Protein AF-A0A969YQH4-F1 (afdb_monomer_lite)

Radius of gyration: 20.01 Å; chains: 1; bounding box: 43×59×62 Å

Foldseek 3Di:
DPQPPPDDQDDADPDDDPVQAAEEEAEADQEEEEAEEEADQGEHEYEYEQAHYAYEYEYEQAHEAYEEEYENHHYAYEAEYENAHYQYEYYYENAHYAYEAEYEQHHEAYEAAYEQHYEEYEYEYEPAYYAYEEEYEDAAYAYEYEYEDHAEAYEEEAHDHHDEYEYEYEFYHHQYEYEYEDYPDAYEYEYECAPPDWEFEAESRRHTPDTDDDGHYYYYYYHHQKYFYAYNVRDTPDIDGHDPPPPPDDDDDDDD

pLDDT: mean 90.75, std 15.36, range [33.91, 98.94]

Sequence (256 aa):
GNPICQPVLPAAPETPKANLFSHQVILGSEGDDTQITLATEDRDFVLQYGLEGNDTQYLSGGDGDDWLEQEGGEGDDNLSILAGYGNDILHQDGGSGNDMINAQGGHGNDWIQQFGGLADDNISAMGDEGNDNIYQSGGAGHDTIQADGGVGDDLAWIDGGEGNDTLSYDVSSGQDTVYIIGGPGIDGLTVNLGNLHDFTLVDESGQVLYSIGSGGTYLIVKELERITVLGANGEVVYSLNKTKVAPILAPLLLLD

Secondary structure (DSSP, 8-state):
-PPPPPPPPPPPPPPPPGGGSEEEEEE--SS--EEEEE--SS-EEEEEEEEES--EEEEEEEESS-EEEEEEEESS-EEEEEEEESS-EEEEEEEESS-EEEEEEEESS-EEEEEEEESS-EEEEEEEESS-EEEEEEEEES-EEEEE--BSS-EEEEEEEEE--EEEEE--BS--EEEEE--SB--EEEEE-TTT--EEEEETT--EEEEESSSSEEEEEES-SEEEEE-TTS-EEEEEE---------------

Structure (mmCIF, N/CA/C/O backbone):
data_AF-A0A969YQH4-F1
#
_entry.id   AF-A0A969YQH4-F1
#
loop_
_atom_site.group_PDB
_atom_site.id
_atom_site.type_symbol
_atom_site.label_atom_id
_atom_site.label_alt_id
_atom_site.label_comp_id
_atom_site.label_asym_id
_atom_site.label_entity_id
_atom_site.label_seq_id
_atom_site.pdbx_PDB_ins_code
_atom_site.Cartn_x
_atom_site.Cartn_y
_atom_site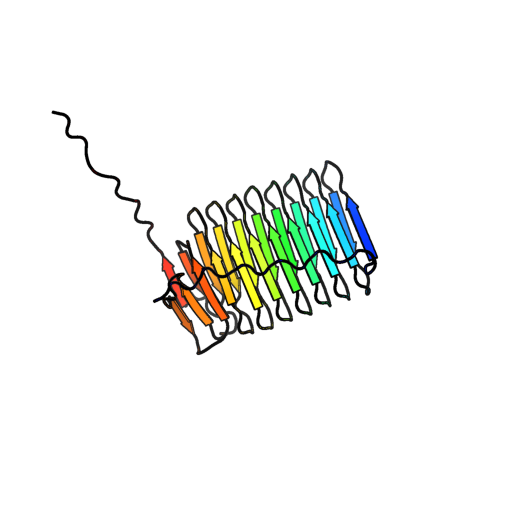.Cartn_z
_atom_site.occupancy
_atom_site.B_iso_or_equiv
_atom_site.auth_seq_id
_atom_site.auth_comp_id
_atom_site.auth_asym_id
_atom_site.auth_atom_id
_atom_site.pdbx_PDB_model_num
ATOM 1 N N . GLY A 1 1 ? -2.239 -4.245 32.664 1.00 36.62 1 GLY A N 1
ATOM 2 C CA . GLY A 1 1 ? -1.864 -5.486 31.969 1.00 36.62 1 GLY A CA 1
ATOM 3 C C . GLY A 1 1 ? -0.394 -5.413 31.648 1.00 36.62 1 GLY A C 1
ATOM 4 O O . GLY A 1 1 ? 0.167 -4.329 31.763 1.00 36.62 1 GLY A O 1
ATOM 5 N N . ASN A 1 2 ? 0.235 -6.528 31.281 1.00 33.91 2 ASN A N 1
ATOM 6 C CA . ASN A 1 2 ? 1.476 -6.423 30.511 1.00 33.91 2 ASN A CA 1
ATOM 7 C C . ASN A 1 2 ? 1.160 -5.567 29.273 1.00 33.91 2 ASN A C 1
ATOM 9 O O . ASN A 1 2 ? 0.107 -5.819 28.681 1.00 33.91 2 ASN A O 1
ATOM 13 N N . PRO A 1 3 ? 1.982 -4.566 28.911 1.00 43.50 3 PRO A N 1
ATOM 14 C CA . PRO A 1 3 ? 1.833 -3.922 27.614 1.00 43.50 3 PRO A CA 1
ATOM 15 C C . PRO A 1 3 ? 1.870 -5.025 26.556 1.00 43.50 3 PRO A C 1
ATOM 17 O O . PRO A 1 3 ? 2.653 -5.976 26.689 1.00 43.50 3 PRO A O 1
ATOM 20 N N . ILE A 1 4 ? 0.981 -4.947 25.567 1.00 51.69 4 ILE A N 1
ATOM 21 C CA . ILE A 1 4 ? 1.081 -5.805 24.392 1.00 51.69 4 ILE A CA 1
ATOM 22 C C . ILE A 1 4 ? 2.495 -5.553 23.863 1.00 51.69 4 ILE A C 1
ATOM 24 O O . ILE A 1 4 ? 2.888 -4.405 23.657 1.00 51.69 4 ILE A O 1
ATOM 28 N N . CYS A 1 5 ? 3.318 -6.605 23.839 1.00 46.34 5 CYS A N 1
ATOM 29 C CA . CYS A 1 5 ? 4.688 -6.524 23.349 1.00 46.34 5 CYS A CA 1
ATOM 30 C C . CYS A 1 5 ? 4.620 -5.854 21.978 1.00 46.34 5 CYS A C 1
ATOM 32 O O . CYS A 1 5 ? 3.754 -6.247 21.196 1.00 46.34 5 CYS A O 1
ATOM 34 N N . GLN A 1 6 ? 5.441 -4.822 21.742 1.00 53.19 6 GLN A N 1
ATOM 35 C CA . GLN A 1 6 ? 5.451 -4.142 20.452 1.00 53.19 6 GLN A CA 1
ATOM 36 C C . GLN A 1 6 ? 5.484 -5.215 19.361 1.00 53.19 6 GLN A C 1
ATOM 38 O O . GLN A 1 6 ? 6.360 -6.086 19.402 1.00 53.19 6 GLN A O 1
ATOM 43 N N . PRO A 1 7 ? 4.477 -5.229 18.490 1.00 56.94 7 PRO A N 1
ATOM 44 C CA . PRO A 1 7 ? 4.343 -6.273 17.504 1.00 56.94 7 PRO A CA 1
ATOM 45 C C . PRO A 1 7 ? 5.571 -6.183 16.596 1.00 56.94 7 PRO A C 1
ATOM 47 O O . PRO A 1 7 ? 6.050 -5.098 16.280 1.00 56.94 7 PRO A O 1
ATOM 50 N N . VAL A 1 8 ? 6.201 -7.322 16.325 1.00 63.47 8 VAL A N 1
ATOM 51 C CA . VAL A 1 8 ? 7.428 -7.351 15.527 1.00 63.47 8 VAL A CA 1
ATOM 52 C C . VAL A 1 8 ? 6.983 -7.388 14.078 1.00 63.47 8 VAL A C 1
ATOM 54 O O . VAL A 1 8 ? 6.321 -8.352 13.695 1.00 63.47 8 VAL A O 1
ATOM 57 N N . LEU A 1 9 ? 7.333 -6.357 13.303 1.00 69.19 9 LEU A N 1
ATOM 58 C CA . LEU A 1 9 ? 7.147 -6.373 11.856 1.00 69.19 9 LEU A CA 1
ATOM 59 C C . LEU A 1 9 ? 7.754 -7.676 11.308 1.00 69.19 9 LEU A C 1
ATOM 61 O O . LEU A 1 9 ? 8.913 -7.969 11.641 1.00 69.19 9 LEU A O 1
ATOM 65 N N . PRO A 1 10 ? 7.013 -8.494 10.540 1.00 67.56 10 PRO A N 1
ATOM 66 C CA . PRO A 1 10 ? 7.589 -9.710 10.003 1.00 67.56 10 PRO A CA 1
ATOM 67 C C . PRO A 1 10 ? 8.740 -9.338 9.068 1.00 67.56 10 PRO A C 1
ATOM 69 O O . PRO A 1 10 ? 8.729 -8.298 8.412 1.00 67.56 10 PRO A O 1
ATOM 72 N N . ALA A 1 11 ? 9.783 -10.163 9.057 1.00 74.44 11 ALA A N 1
ATOM 73 C CA . ALA A 1 11 ? 10.893 -9.930 8.148 1.00 74.44 11 ALA A CA 1
ATOM 74 C C . ALA A 1 11 ? 10.395 -10.107 6.713 1.00 74.44 11 ALA A C 1
ATOM 76 O O . ALA A 1 11 ? 9.790 -11.139 6.415 1.00 74.44 11 ALA A O 1
ATOM 77 N N . ALA A 1 12 ? 10.689 -9.130 5.853 1.00 73.56 12 ALA A N 1
ATOM 78 C CA . ALA A 1 12 ? 10.444 -9.264 4.428 1.00 73.56 12 ALA A CA 1
ATOM 79 C C . ALA A 1 12 ? 11.112 -10.543 3.891 1.00 73.56 12 ALA A C 1
ATOM 81 O O . ALA A 1 12 ? 12.202 -10.910 4.362 1.00 73.56 12 ALA A O 1
ATOM 82 N N . PRO A 1 13 ? 10.469 -11.248 2.945 1.00 81.06 13 PRO A N 1
ATOM 83 C CA . PRO A 1 13 ? 11.067 -12.403 2.301 1.00 81.06 13 PRO A CA 1
ATOM 84 C C . PRO A 1 13 ? 12.427 -12.038 1.688 1.00 81.06 13 PRO A C 1
ATOM 86 O O . PRO A 1 13 ? 12.630 -10.948 1.158 1.00 81.06 13 PRO A O 1
ATOM 89 N N . GLU A 1 14 ? 13.399 -12.950 1.794 1.00 78.94 14 GLU A N 1
ATOM 90 C CA . GLU A 1 14 ? 14.712 -12.735 1.180 1.00 78.94 14 GLU A CA 1
ATOM 91 C C . GLU A 1 14 ? 14.578 -12.688 -0.345 1.00 78.94 14 GLU A C 1
ATOM 93 O O . GLU A 1 14 ? 13.864 -13.506 -0.932 1.00 78.94 14 GLU A O 1
ATOM 98 N N . THR A 1 15 ? 15.338 -11.794 -0.983 1.00 73.50 15 THR A N 1
ATOM 99 C CA . THR A 1 15 ? 15.421 -11.728 -2.445 1.00 73.50 15 THR A CA 1
ATOM 100 C C . THR A 1 15 ? 15.728 -13.112 -3.034 1.00 73.50 15 THR A C 1
ATOM 102 O O . THR A 1 15 ? 16.675 -13.793 -2.608 1.00 73.50 15 THR A O 1
ATOM 105 N N . PRO A 1 16 ? 14.936 -13.582 -4.010 1.00 69.75 16 PRO A N 1
ATOM 106 C CA . PRO A 1 16 ? 15.080 -14.917 -4.542 1.00 69.75 16 PRO A CA 1
ATOM 107 C C . PRO A 1 16 ? 16.396 -15.088 -5.301 1.00 69.75 16 PRO A C 1
ATOM 109 O O . PRO A 1 16 ? 16.981 -14.167 -5.873 1.00 69.75 16 PRO A O 1
ATOM 112 N N . LYS A 1 17 ? 16.874 -16.334 -5.360 1.00 67.00 17 LYS A N 1
ATOM 113 C CA . LYS A 1 17 ? 18.066 -16.663 -6.149 1.00 67.00 17 LYS A CA 1
ATOM 114 C C . LYS A 1 17 ? 17.748 -16.539 -7.640 1.00 67.00 17 LYS A C 1
ATOM 116 O O . LYS A 1 17 ? 16.933 -17.294 -8.162 1.00 67.00 17 LYS A O 1
ATOM 121 N N . ALA A 1 18 ? 18.486 -15.669 -8.330 1.00 57.25 18 ALA A N 1
ATOM 122 C CA . ALA A 1 18 ? 18.282 -15.283 -9.732 1.00 57.25 18 ALA A CA 1
ATOM 123 C C . ALA A 1 18 ? 18.224 -16.423 -10.776 1.00 57.25 18 ALA A C 1
ATOM 125 O O . ALA A 1 18 ? 17.846 -16.193 -11.915 1.00 57.25 18 ALA A O 1
ATOM 126 N N . ASN A 1 19 ? 18.605 -17.662 -10.447 1.00 62.75 19 ASN A N 1
ATOM 127 C CA . ASN A 1 19 ? 18.616 -18.780 -11.400 1.00 62.75 19 ASN A CA 1
ATOM 128 C C . ASN A 1 19 ? 17.257 -19.485 -11.570 1.00 62.75 19 ASN A C 1
ATOM 130 O O . ASN A 1 19 ? 17.210 -20.578 -12.137 1.00 62.75 19 ASN A O 1
ATOM 134 N N . LEU A 1 20 ? 16.193 -18.91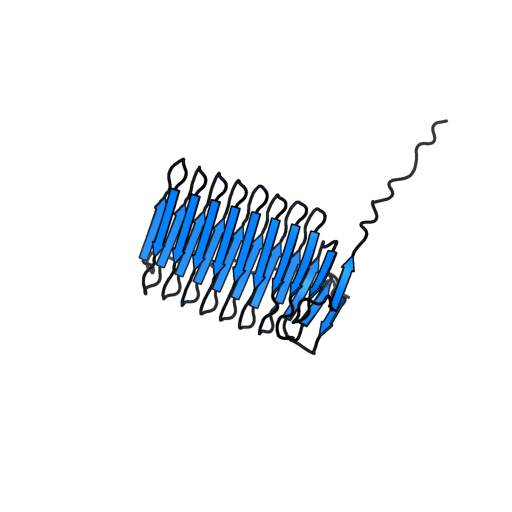1 -11.017 1.00 71.69 20 LEU A N 1
ATOM 135 C CA . LEU A 1 20 ? 14.875 -19.523 -10.893 1.00 71.69 20 LEU A CA 1
ATOM 136 C C . LEU A 1 20 ? 13.742 -18.697 -11.523 1.00 71.69 20 LEU A C 1
ATOM 138 O O . LEU A 1 20 ? 12.610 -19.179 -11.489 1.00 71.69 20 LEU A O 1
ATOM 142 N N . PHE A 1 21 ? 14.071 -17.530 -12.088 1.00 78.94 21 PHE A N 1
ATOM 143 C CA . PHE A 1 21 ? 13.142 -16.510 -12.572 1.00 78.94 21 PHE A CA 1
ATOM 144 C C . PHE A 1 21 ? 13.521 -16.041 -13.981 1.00 78.94 21 PHE A C 1
ATOM 146 O O . PHE A 1 21 ? 14.712 -16.019 -14.326 1.00 78.94 21 PHE A O 1
ATOM 153 N N . SER A 1 22 ? 12.544 -15.620 -14.782 1.00 80.81 22 SER A N 1
ATOM 154 C CA . SER A 1 22 ? 12.798 -14.647 -15.851 1.00 80.81 22 SER A CA 1
ATOM 155 C C . SER A 1 22 ? 13.156 -13.306 -15.216 1.00 80.81 22 SER A C 1
ATOM 157 O O . SER A 1 22 ? 12.570 -12.907 -14.223 1.00 80.81 22 SER A O 1
ATOM 159 N N . HIS A 1 23 ? 14.180 -12.629 -15.738 1.00 86.50 23 HIS A N 1
ATOM 160 C CA . HIS A 1 23 ? 14.731 -11.424 -15.117 1.00 86.50 23 HIS A CA 1
ATOM 161 C C . HIS A 1 23 ? 14.616 -10.231 -16.064 1.00 86.50 23 HIS A C 1
ATOM 163 O O . HIS A 1 23 ? 15.164 -10.273 -17.172 1.00 86.50 23 HIS A O 1
ATOM 169 N N . GLN A 1 24 ? 13.936 -9.175 -15.620 1.00 90.25 24 GLN A N 1
ATOM 170 C CA . GLN A 1 24 ? 13.740 -7.932 -16.362 1.00 90.25 24 GLN A CA 1
ATOM 171 C C . GLN A 1 24 ? 14.136 -6.733 -15.495 1.00 90.25 24 GLN A C 1
ATOM 173 O O . GLN A 1 24 ? 13.739 -6.635 -14.340 1.00 90.25 24 GLN A O 1
ATOM 178 N N . VAL A 1 25 ? 14.917 -5.816 -16.066 1.00 93.81 25 VAL A N 1
ATOM 179 C CA . VAL A 1 25 ? 15.257 -4.528 -15.448 1.00 93.81 25 VAL A CA 1
ATOM 180 C C . VAL A 1 25 ? 14.961 -3.447 -16.469 1.00 93.81 25 VAL A C 1
ATOM 182 O O . VAL A 1 25 ? 15.518 -3.468 -17.572 1.00 93.81 25 VAL A O 1
ATOM 185 N N . ILE A 1 26 ? 14.072 -2.534 -16.106 1.00 96.50 26 ILE A N 1
ATOM 186 C CA . ILE A 1 26 ? 13.635 -1.419 -16.929 1.00 96.50 26 ILE A CA 1
ATOM 187 C C . ILE A 1 26 ? 14.117 -0.145 -16.238 1.00 96.50 26 ILE A C 1
ATOM 189 O O . ILE A 1 26 ? 13.893 0.045 -15.047 1.00 96.50 26 ILE A O 1
ATOM 193 N N . LEU A 1 27 ? 14.851 0.678 -16.981 1.00 97.31 27 LEU A N 1
ATOM 194 C CA . LEU A 1 27 ? 15.379 1.951 -16.506 1.00 97.31 27 LEU A CA 1
ATOM 195 C C . LEU A 1 27 ? 14.723 3.071 -17.310 1.00 97.31 27 LEU A C 1
ATOM 197 O O . LEU A 1 27 ? 14.730 3.008 -18.546 1.00 97.31 27 LEU A O 1
ATOM 201 N N . GLY A 1 28 ? 14.212 4.071 -16.603 1.00 96.94 28 GLY A N 1
ATOM 202 C CA . GLY A 1 28 ? 13.836 5.367 -17.139 1.00 96.94 28 GLY A CA 1
ATOM 203 C C . GLY A 1 28 ? 15.052 6.224 -17.489 1.00 96.94 28 GLY A C 1
ATOM 204 O O . GLY A 1 28 ? 16.188 5.755 -17.652 1.00 96.94 28 GLY A O 1
ATOM 205 N N . SER A 1 29 ? 14.781 7.500 -17.662 1.00 97.88 29 SER A N 1
ATOM 206 C CA . SER A 1 29 ? 15.675 8.578 -18.034 1.00 97.88 29 SER A CA 1
ATOM 207 C C . SER A 1 29 ? 15.630 9.666 -16.957 1.00 97.88 29 SER A C 1
ATOM 209 O O . SER A 1 29 ? 15.177 9.427 -15.854 1.00 97.88 29 SER A O 1
ATOM 211 N N . GLU A 1 30 ? 16.180 10.848 -17.228 1.00 96.94 30 GLU A N 1
ATOM 212 C CA . GLU A 1 30 ? 16.118 11.972 -16.274 1.00 96.94 30 GLU A CA 1
ATOM 213 C C . GLU A 1 30 ? 14.833 12.817 -16.440 1.00 96.94 30 GLU A C 1
ATOM 215 O O . GLU A 1 30 ? 14.785 13.975 -16.030 1.00 96.94 30 GLU A O 1
ATOM 220 N N . GLY A 1 31 ? 13.831 12.334 -17.173 1.00 97.88 31 GLY A N 1
ATOM 221 C CA . GLY A 1 31 ? 12.578 13.061 -17.343 1.00 97.88 31 GLY A CA 1
ATOM 222 C C . GLY A 1 31 ? 11.414 12.114 -17.547 1.00 97.88 31 GLY A C 1
ATOM 223 O O . GLY A 1 31 ? 11.634 10.946 -17.811 1.00 97.88 31 GLY A O 1
ATOM 224 N N . ASP A 1 32 ? 10.201 12.663 -17.520 1.00 98.69 32 ASP A N 1
ATOM 225 C CA . ASP A 1 32 ? 8.942 11.915 -17.451 1.00 98.69 32 ASP A CA 1
ATOM 226 C C . ASP A 1 32 ? 8.870 10.703 -18.403 1.00 98.69 32 ASP A C 1
ATOM 228 O O . ASP A 1 32 ? 8.753 10.839 -19.634 1.00 98.69 32 ASP A O 1
ATOM 232 N N . ASP A 1 33 ? 8.868 9.510 -17.819 1.00 98.56 33 ASP A N 1
ATOM 233 C CA . ASP A 1 33 ? 8.822 8.229 -18.498 1.00 98.56 33 ASP A CA 1
ATOM 234 C C . ASP A 1 33 ? 7.491 7.501 -18.299 1.00 98.56 33 ASP A C 1
ATOM 236 O O . ASP A 1 33 ? 6.725 7.683 -17.355 1.00 98.56 33 ASP A O 1
ATOM 240 N N . THR A 1 34 ? 7.186 6.619 -19.248 1.00 98.62 34 THR A N 1
ATOM 241 C CA . THR A 1 34 ? 6.083 5.665 -19.116 1.00 98.62 34 THR A CA 1
ATOM 242 C C . THR A 1 34 ? 6.623 4.264 -19.322 1.00 98.62 34 THR A C 1
ATOM 244 O O . THR A 1 34 ? 7.002 3.888 -20.436 1.00 98.62 34 THR A O 1
ATOM 247 N N . GLN A 1 35 ? 6.632 3.484 -18.249 1.00 98.38 35 GLN A N 1
ATOM 248 C CA . GLN A 1 35 ? 7.169 2.132 -18.206 1.00 98.38 35 GLN A CA 1
ATOM 249 C C . GLN A 1 35 ? 6.017 1.151 -17.991 1.00 98.38 35 GLN A C 1
ATOM 251 O O . GLN A 1 35 ? 5.254 1.265 -17.039 1.00 98.38 35 GLN A O 1
ATOM 256 N N . ILE A 1 36 ? 5.856 0.200 -18.911 1.00 98.06 36 ILE A N 1
ATOM 257 C CA . ILE A 1 36 ? 4.786 -0.802 -18.865 1.00 98.06 36 ILE A CA 1
ATOM 258 C C . ILE A 1 36 ? 5.422 -2.172 -19.055 1.00 98.06 36 ILE A C 1
ATOM 260 O O . ILE A 1 36 ? 5.964 -2.453 -20.127 1.00 98.06 36 ILE A O 1
ATOM 264 N N . THR A 1 37 ? 5.302 -3.027 -18.043 1.00 97.50 37 THR A N 1
ATOM 265 C CA . THR A 1 37 ? 5.775 -4.411 -18.088 1.00 97.50 37 THR A CA 1
ATOM 266 C C . THR A 1 37 ? 4.618 -5.372 -17.848 1.00 97.50 37 THR A C 1
ATOM 268 O O . THR A 1 37 ? 3.816 -5.189 -16.937 1.00 97.50 37 THR A O 1
ATOM 271 N N . LEU A 1 38 ? 4.544 -6.404 -18.685 1.00 96.75 38 LEU A N 1
ATOM 272 C CA . LEU A 1 38 ? 3.669 -7.556 -18.501 1.00 96.75 38 LEU A CA 1
ATOM 273 C C . LEU A 1 38 ? 4.588 -8.769 -18.358 1.00 96.75 38 LEU A C 1
ATOM 275 O O . LEU A 1 38 ? 5.278 -9.120 -19.323 1.00 96.75 38 LEU A O 1
ATOM 279 N N . ALA A 1 39 ? 4.658 -9.327 -17.155 1.00 94.50 39 ALA A N 1
ATOM 280 C CA . ALA A 1 39 ? 5.376 -10.559 -16.882 1.00 94.50 39 ALA A CA 1
ATOM 281 C C . ALA A 1 39 ? 4.621 -11.769 -17.468 1.00 94.50 39 ALA A C 1
ATOM 283 O O . ALA A 1 39 ? 3.624 -11.631 -18.191 1.00 94.50 39 ALA A O 1
ATOM 284 N N . THR A 1 40 ? 5.248 -12.931 -17.359 1.00 92.94 40 THR A N 1
ATOM 285 C CA . THR A 1 40 ? 4.872 -14.152 -18.064 1.00 92.94 40 THR A CA 1
ATOM 286 C C . THR A 1 40 ? 3.961 -15.030 -17.200 1.00 92.94 40 THR A C 1
ATOM 288 O O . THR A 1 40 ? 3.331 -14.555 -16.270 1.00 92.94 40 THR A O 1
ATOM 291 N N . GLU A 1 41 ? 3.790 -16.298 -17.581 1.00 92.69 41 GLU A N 1
ATOM 292 C CA . GLU A 1 41 ? 3.104 -17.294 -16.736 1.00 92.69 41 GLU A CA 1
ATOM 293 C C . GLU A 1 41 ? 4.106 -18.092 -15.870 1.00 92.69 41 GLU A C 1
ATOM 295 O O . GLU A 1 41 ? 3.734 -19.019 -15.148 1.00 92.69 41 GLU A O 1
ATOM 300 N N . ASP A 1 42 ? 5.405 -17.827 -16.046 1.00 92.19 42 ASP A N 1
ATOM 301 C CA . ASP A 1 42 ? 6.475 -18.387 -15.231 1.00 92.19 42 ASP A CA 1
ATOM 302 C C . ASP A 1 42 ? 6.818 -17.386 -14.122 1.00 92.19 42 ASP A C 1
ATOM 304 O O . ASP A 1 42 ? 6.554 -16.204 -14.250 1.00 92.19 42 ASP A O 1
ATOM 308 N N . ARG A 1 43 ? 7.523 -17.840 -13.082 1.00 93.56 43 ARG A N 1
ATOM 309 C CA . ARG A 1 43 ? 8.022 -16.933 -12.040 1.00 93.56 43 ARG A CA 1
ATOM 310 C C . ARG A 1 43 ? 8.938 -15.855 -12.618 1.00 93.56 43 ARG A C 1
ATOM 312 O O . ARG A 1 43 ? 10.003 -16.172 -13.169 1.00 93.56 43 ARG A O 1
ATOM 319 N N . ASP A 1 44 ? 8.589 -14.605 -12.381 1.00 94.25 44 ASP A N 1
ATOM 320 C CA . ASP A 1 44 ? 9.242 -13.415 -12.895 1.00 94.25 44 ASP A CA 1
ATOM 321 C C . ASP A 1 44 ? 9.901 -12.580 -11.790 1.00 94.25 44 ASP A C 1
ATOM 323 O O . ASP A 1 44 ? 9.461 -12.505 -10.649 1.00 94.25 44 ASP A O 1
ATOM 327 N N . PHE A 1 45 ? 11.039 -11.985 -12.128 1.00 95.31 45 PHE A N 1
ATOM 328 C CA . PHE A 1 45 ? 11.733 -10.995 -11.321 1.00 95.31 45 PHE A CA 1
ATOM 329 C C . PHE A 1 45 ? 11.840 -9.732 -12.165 1.00 95.31 45 PHE A C 1
ATOM 331 O O . PHE A 1 45 ? 12.594 -9.700 -13.148 1.00 95.31 45 PHE A O 1
ATOM 338 N N . VAL A 1 46 ? 11.091 -8.700 -11.798 1.00 96.25 46 VAL A N 1
ATOM 339 C CA . VAL A 1 46 ? 10.962 -7.468 -12.575 1.00 96.25 46 VAL A CA 1
ATOM 340 C C . VAL A 1 46 ? 11.290 -6.269 -11.696 1.00 96.25 46 VAL A C 1
ATOM 342 O O . VAL A 1 46 ? 10.702 -6.108 -10.634 1.00 96.25 46 VAL A O 1
ATOM 345 N N . LEU A 1 47 ? 12.204 -5.421 -12.171 1.00 97.00 47 LEU A N 1
ATOM 346 C CA . LEU A 1 47 ? 12.531 -4.129 -11.567 1.00 97.00 47 LEU A CA 1
ATOM 347 C C . LEU A 1 47 ? 12.210 -2.999 -12.554 1.00 97.00 47 LEU A C 1
ATOM 349 O O . LEU A 1 47 ? 12.652 -3.062 -13.708 1.00 97.00 47 LEU A O 1
ATOM 353 N N . GLN A 1 48 ? 11.507 -1.962 -12.106 1.00 98.31 48 GLN A N 1
ATOM 354 C CA . GLN A 1 48 ? 11.321 -0.696 -12.822 1.00 98.31 48 GLN A CA 1
ATOM 355 C C . GLN A 1 48 ? 11.924 0.451 -12.000 1.00 98.31 48 GLN A C 1
ATOM 357 O O . GLN A 1 48 ? 11.643 0.566 -10.814 1.00 98.31 48 GLN A O 1
ATOM 362 N N . TYR A 1 49 ? 12.748 1.284 -12.636 1.00 98.50 49 TYR A N 1
ATOM 363 C CA . TYR A 1 49 ? 13.358 2.470 -12.026 1.00 98.50 49 TYR A CA 1
ATOM 364 C C . TYR A 1 49 ? 12.970 3.709 -12.828 1.00 98.50 49 TYR A C 1
ATOM 366 O O . TYR A 1 49 ? 13.222 3.731 -14.035 1.00 98.50 49 TYR A O 1
ATOM 374 N N . GLY A 1 50 ? 12.370 4.714 -12.195 1.00 98.50 50 GLY A N 1
ATOM 375 C CA . GLY A 1 50 ? 11.951 5.969 -12.822 1.00 98.50 50 GLY A CA 1
ATOM 376 C C . GLY A 1 50 ? 13.123 6.927 -13.005 1.00 98.50 50 GLY A C 1
ATOM 377 O O . GLY A 1 50 ? 13.505 7.220 -14.135 1.00 98.50 50 GLY A O 1
ATOM 378 N N . LEU A 1 51 ? 13.847 7.151 -11.903 1.00 98.38 51 LEU A N 1
ATOM 379 C CA . LEU A 1 51 ? 15.021 8.019 -11.746 1.00 98.38 51 LEU A CA 1
ATOM 380 C C . LEU A 1 51 ? 14.655 9.477 -11.447 1.00 98.38 51 LEU A C 1
ATOM 382 O O . LEU A 1 51 ? 14.471 9.792 -10.282 1.00 98.38 51 LEU A O 1
ATOM 386 N N . GLU A 1 52 ? 14.671 10.376 -12.432 1.00 98.19 52 GLU A N 1
ATOM 387 C CA . GLU A 1 52 ? 14.218 11.764 -12.257 1.00 98.19 52 GLU A CA 1
ATOM 388 C C . GLU A 1 52 ? 13.053 12.017 -13.218 1.00 98.19 52 GLU A C 1
ATOM 390 O O . GLU A 1 52 ? 13.065 11.508 -14.337 1.00 98.19 52 GLU A O 1
ATOM 395 N N . GLY A 1 53 ? 12.141 12.913 -12.852 1.00 98.56 53 GLY A N 1
ATOM 396 C CA . GLY A 1 53 ? 10.970 13.243 -13.660 1.00 98.56 53 GLY A CA 1
ATOM 397 C C . GLY A 1 53 ? 9.700 12.672 -13.049 1.00 98.56 53 GLY A C 1
ATOM 398 O O . GLY A 1 53 ? 9.749 11.938 -12.082 1.00 98.56 53 GLY A O 1
ATOM 399 N N . ASN A 1 54 ? 8.551 13.063 -13.593 1.00 98.81 54 ASN A N 1
ATOM 400 C CA . ASN A 1 54 ? 7.269 12.564 -13.108 1.00 98.81 54 ASN A CA 1
ATOM 401 C C . ASN A 1 54 ? 6.882 11.322 -13.914 1.00 98.81 54 ASN A C 1
ATOM 403 O O . ASN A 1 54 ? 6.379 11.430 -15.042 1.00 98.81 54 ASN A O 1
ATOM 407 N N . ASP A 1 55 ? 7.111 10.152 -13.342 1.00 98.88 55 ASP A N 1
ATOM 408 C CA . ASP A 1 55 ? 7.042 8.881 -14.033 1.00 98.88 55 ASP A CA 1
ATOM 409 C C . ASP A 1 55 ? 5.699 8.175 -13.866 1.00 98.88 55 ASP A C 1
ATOM 411 O O . ASP A 1 55 ? 4.929 8.350 -12.924 1.00 98.88 55 ASP A O 1
ATOM 415 N N . THR A 1 56 ? 5.376 7.335 -14.844 1.00 98.88 56 THR A N 1
ATOM 416 C CA . THR A 1 56 ? 4.263 6.392 -14.754 1.00 98.88 56 THR A CA 1
ATOM 417 C C . THR A 1 56 ? 4.785 4.984 -14.957 1.00 98.88 56 THR A C 1
ATOM 419 O O . THR A 1 56 ? 5.180 4.605 -16.064 1.00 98.88 56 THR A O 1
ATOM 422 N N . GLN A 1 57 ? 4.736 4.191 -13.896 1.00 98.81 57 GLN A N 1
ATOM 423 C CA . GLN A 1 57 ? 5.198 2.815 -13.866 1.00 98.81 57 GLN A CA 1
ATOM 424 C C . GLN A 1 57 ? 4.015 1.868 -13.668 1.00 98.81 57 GLN A C 1
ATOM 426 O O . GLN A 1 57 ? 3.221 1.994 -12.738 1.00 98.81 57 GLN A O 1
ATOM 431 N N . TYR A 1 58 ? 3.890 0.902 -14.571 1.00 98.75 58 TYR A N 1
ATOM 432 C CA . TYR A 1 58 ? 2.878 -0.141 -14.503 1.00 98.75 58 TYR A CA 1
ATOM 433 C C . TYR A 1 58 ? 3.513 -1.515 -14.689 1.00 98.75 58 TYR A C 1
ATOM 435 O O . TYR A 1 58 ? 4.268 -1.746 -15.645 1.00 98.75 58 TYR A O 1
ATOM 443 N N . LEU A 1 59 ? 3.136 -2.443 -13.817 1.00 98.31 59 LEU A N 1
ATOM 444 C CA . LEU A 1 59 ? 3.608 -3.816 -13.821 1.00 98.31 59 LEU A CA 1
ATOM 445 C C . LEU A 1 59 ? 2.429 -4.770 -13.593 1.00 98.31 59 LEU A C 1
ATOM 447 O O . LEU A 1 59 ? 1.671 -4.615 -12.642 1.00 98.31 59 LEU A O 1
ATOM 451 N N . SER A 1 60 ? 2.285 -5.769 -14.464 1.00 97.94 60 SER A N 1
ATOM 452 C CA . SER A 1 60 ? 1.429 -6.937 -14.218 1.00 97.94 60 SER A CA 1
ATOM 453 C C . SER A 1 60 ? 2.294 -8.190 -14.065 1.00 97.94 60 SER A C 1
ATOM 455 O O . SER A 1 60 ? 3.082 -8.434 -14.979 1.00 97.94 60 SER A O 1
ATOM 457 N N . GLY A 1 61 ? 2.157 -8.938 -12.963 1.00 96.50 61 GLY A N 1
ATOM 458 C CA . GLY A 1 61 ? 2.913 -10.172 -12.677 1.00 96.50 61 GLY A CA 1
ATOM 459 C C . GLY A 1 61 ? 2.466 -11.348 -13.547 1.00 96.50 61 GLY A C 1
ATOM 460 O O . GLY A 1 61 ? 3.249 -11.884 -14.319 1.00 96.50 61 GLY A O 1
ATOM 461 N N . GLY A 1 62 ? 1.160 -11.602 -13.603 1.00 95.50 62 GLY A N 1
ATOM 462 C CA . GLY A 1 62 ? 0.609 -12.684 -14.418 1.00 95.50 62 GLY A CA 1
ATOM 463 C C . GLY A 1 62 ? 0.342 -13.917 -13.567 1.00 95.50 62 GLY A C 1
ATOM 464 O O . GLY A 1 62 ? -0.407 -13.813 -12.601 1.00 95.50 62 GLY A O 1
ATOM 465 N N . ASP A 1 63 ? 0.882 -15.068 -13.970 1.00 95.00 63 ASP A N 1
ATOM 466 C CA . ASP A 1 63 ? 0.821 -16.297 -13.170 1.00 95.00 63 ASP A CA 1
ATOM 467 C C . ASP A 1 63 ? 2.235 -16.635 -12.664 1.00 95.00 63 ASP A C 1
ATOM 469 O O . ASP A 1 63 ? 3.201 -16.489 -13.406 1.00 95.00 63 ASP A O 1
ATOM 473 N N . GLY A 1 64 ? 2.341 -17.239 -11.481 1.00 94.44 64 GLY A N 1
ATOM 474 C CA . GLY A 1 64 ? 3.607 -17.670 -10.886 1.00 94.44 64 GLY A CA 1
ATOM 475 C C . GLY A 1 64 ? 3.924 -16.890 -9.614 1.00 94.44 64 GLY A C 1
ATOM 476 O O . GLY A 1 64 ? 3.401 -15.820 -9.413 1.00 94.44 64 GLY A O 1
ATOM 477 N N . ASP A 1 65 ? 4.758 -17.450 -8.729 1.00 95.38 65 ASP A N 1
ATOM 478 C CA . ASP A 1 65 ? 5.262 -16.705 -7.564 1.00 95.38 65 ASP A CA 1
ATOM 479 C C . ASP A 1 65 ? 6.328 -15.682 -8.020 1.00 95.38 65 ASP A C 1
ATOM 481 O O . ASP A 1 65 ? 7.484 -16.067 -8.269 1.00 95.38 65 ASP A O 1
ATOM 485 N N . ASP A 1 66 ? 5.952 -14.412 -8.118 1.00 96.31 66 ASP A N 1
ATOM 486 C CA . ASP A 1 66 ? 6.725 -13.327 -8.716 1.00 96.31 66 ASP A CA 1
ATOM 487 C C . ASP A 1 66 ? 7.418 -12.413 -7.693 1.00 96.31 66 ASP A C 1
ATOM 489 O O . ASP A 1 66 ? 7.053 -12.310 -6.522 1.00 96.31 66 ASP A O 1
ATOM 493 N N . TRP A 1 67 ? 8.458 -11.716 -8.154 1.00 96.56 67 TRP A N 1
ATOM 494 C CA . TRP A 1 67 ? 9.103 -10.611 -7.446 1.00 96.56 67 TRP A CA 1
ATOM 495 C C . TRP A 1 67 ? 9.043 -9.348 -8.301 1.00 96.56 67 TRP A C 1
ATOM 497 O O . TRP A 1 67 ? 9.687 -9.262 -9.352 1.00 96.56 67 TRP A O 1
ATOM 507 N N . LEU A 1 68 ? 8.288 -8.362 -7.836 1.00 97.44 68 LEU A N 1
ATOM 508 C CA . LEU A 1 68 ? 7.873 -7.193 -8.597 1.00 97.44 68 LEU A CA 1
ATOM 509 C C . LEU A 1 68 ? 8.274 -5.930 -7.834 1.00 97.44 68 LEU A C 1
ATOM 511 O O . LEU A 1 68 ? 7.825 -5.714 -6.711 1.00 97.44 68 LEU A O 1
ATOM 515 N N . GLU A 1 69 ? 9.122 -5.099 -8.433 1.00 97.94 69 GLU A N 1
ATOM 516 C CA . GLU A 1 69 ? 9.686 -3.926 -7.762 1.00 97.94 69 GLU A CA 1
ATOM 517 C C . GLU A 1 69 ? 9.601 -2.670 -8.631 1.00 97.94 69 GLU A C 1
ATOM 519 O O . GLU A 1 69 ? 9.898 -2.705 -9.832 1.00 97.94 69 GLU A O 1
ATOM 524 N N . GLN A 1 70 ? 9.199 -1.566 -8.006 1.00 98.69 70 GLN A N 1
ATOM 525 C CA . GLN A 1 70 ? 9.115 -0.234 -8.596 1.00 98.69 70 GLN A CA 1
ATOM 526 C C . GLN A 1 70 ? 9.811 0.779 -7.684 1.00 98.69 70 GLN A C 1
ATOM 528 O O . GLN A 1 70 ? 9.482 0.879 -6.505 1.00 98.69 70 GLN A O 1
ATOM 533 N N . GLU A 1 71 ? 10.746 1.534 -8.248 1.00 98.69 71 GLU A N 1
ATOM 534 C CA . GLU A 1 71 ? 11.332 2.725 -7.634 1.00 98.69 71 GLU A CA 1
ATOM 535 C C . GLU A 1 71 ? 10.968 3.927 -8.516 1.00 98.69 71 GLU A C 1
ATOM 537 O O . GLU A 1 71 ? 11.337 3.941 -9.700 1.00 98.69 71 GLU A O 1
ATOM 542 N N . GLY A 1 72 ? 10.234 4.898 -7.964 1.00 98.69 72 GLY A N 1
ATOM 543 C CA . GLY A 1 72 ? 9.871 6.150 -8.638 1.00 98.69 72 GLY A CA 1
ATOM 544 C C . GLY A 1 72 ? 11.107 7.024 -8.815 1.00 98.69 72 GLY A C 1
ATOM 545 O O . GLY A 1 72 ? 11.698 7.076 -9.895 1.00 98.69 72 GLY A O 1
ATOM 546 N N . GLY A 1 73 ? 11.629 7.535 -7.704 1.00 98.69 73 GLY A N 1
ATOM 547 C CA . GLY A 1 73 ? 12.854 8.320 -7.674 1.00 98.69 73 GLY A CA 1
ATOM 548 C C . GLY A 1 73 ? 12.560 9.762 -7.295 1.00 98.69 73 GLY A C 1
ATOM 549 O O . GLY A 1 73 ? 12.077 10.015 -6.203 1.00 98.69 73 GLY A O 1
ATOM 550 N N . GLU A 1 74 ? 12.964 10.722 -8.121 1.00 98.62 74 GLU A N 1
ATOM 551 C CA . GLU A 1 74 ? 12.701 12.144 -7.903 1.00 98.62 74 GLU A CA 1
ATOM 552 C C . GLU A 1 74 ? 11.619 12.644 -8.861 1.00 98.62 74 GLU A C 1
ATOM 554 O O . GLU A 1 74 ? 11.865 12.718 -10.061 1.00 98.62 74 GLU A O 1
ATOM 559 N N . GLY A 1 75 ? 10.507 13.149 -8.340 1.00 98.75 75 GLY A N 1
ATOM 560 C CA . GLY A 1 75 ? 9.384 13.647 -9.131 1.00 98.75 75 GLY A CA 1
ATOM 561 C C . GLY A 1 75 ? 8.061 13.217 -8.516 1.00 98.75 75 GLY A C 1
ATOM 562 O O . GLY A 1 75 ? 8.046 12.493 -7.540 1.00 98.75 75 GLY A O 1
ATOM 563 N N . ASP A 1 76 ? 6.942 13.716 -9.042 1.00 98.88 76 ASP A N 1
ATOM 564 C CA . ASP A 1 76 ? 5.632 13.205 -8.613 1.00 98.88 76 ASP A CA 1
ATOM 565 C C . ASP A 1 76 ? 5.287 11.969 -9.464 1.00 98.88 76 ASP A C 1
ATOM 567 O O . ASP A 1 76 ? 4.866 12.115 -10.624 1.00 98.88 76 ASP A O 1
ATOM 571 N N . ASP A 1 77 ? 5.457 10.776 -8.900 1.00 98.94 77 ASP A N 1
ATOM 572 C CA . ASP A 1 77 ? 5.394 9.504 -9.610 1.00 98.94 77 ASP A CA 1
ATOM 573 C C . ASP A 1 77 ? 4.066 8.761 -9.417 1.00 98.94 77 ASP A C 1
ATOM 575 O O . ASP A 1 77 ? 3.321 8.929 -8.450 1.00 98.94 77 ASP A O 1
ATOM 579 N N . ASN A 1 78 ? 3.734 7.900 -10.379 1.00 98.94 78 ASN A N 1
ATOM 580 C CA . ASN A 1 78 ? 2.582 7.007 -10.305 1.00 98.94 78 ASN A CA 1
ATOM 581 C C . ASN A 1 78 ? 3.009 5.553 -10.518 1.00 98.94 78 ASN A C 1
ATOM 583 O O . ASN A 1 78 ? 3.285 5.133 -11.647 1.00 98.94 78 ASN A O 1
ATOM 587 N N . LEU A 1 79 ? 3.015 4.791 -9.429 1.00 98.88 79 LEU A N 1
ATOM 588 C CA . LEU A 1 79 ? 3.460 3.409 -9.329 1.00 98.88 79 LEU A CA 1
ATOM 589 C C . LEU A 1 79 ? 2.244 2.491 -9.185 1.00 98.88 79 LEU A C 1
ATOM 591 O O . LEU A 1 79 ? 1.402 2.657 -8.299 1.00 98.88 79 LEU A O 1
ATOM 595 N N . SER A 1 80 ? 2.134 1.496 -10.062 1.00 98.88 80 SER A N 1
ATOM 596 C CA . SER A 1 80 ? 1.053 0.513 -10.023 1.00 98.88 80 SER A CA 1
ATOM 597 C C . SER A 1 80 ? 1.552 -0.899 -10.313 1.00 98.88 80 SER A C 1
ATOM 599 O O . SER A 1 80 ? 2.118 -1.153 -11.382 1.00 98.88 80 SER A O 1
ATOM 601 N N . ILE A 1 81 ? 1.278 -1.824 -9.388 1.00 98.88 81 ILE A N 1
ATOM 602 C CA . ILE A 1 81 ? 1.500 -3.263 -9.562 1.00 98.88 81 ILE A CA 1
ATOM 603 C C . ILE A 1 81 ? 0.175 -4.019 -9.426 1.00 98.88 81 ILE A C 1
ATOM 605 O O . ILE A 1 81 ? -0.571 -3.810 -8.470 1.00 98.88 81 ILE A O 1
ATOM 609 N N . LEU A 1 82 ? -0.087 -4.923 -10.373 1.00 98.69 82 LEU A N 1
ATOM 610 C CA . LEU A 1 82 ? -1.098 -5.979 -10.281 1.00 98.69 82 LEU A CA 1
ATOM 611 C C . LEU A 1 82 ? -0.378 -7.330 -10.309 1.00 98.69 82 LEU A C 1
ATOM 613 O O . LEU A 1 82 ? 0.129 -7.707 -11.367 1.00 98.69 82 LEU A O 1
ATOM 617 N N . ALA A 1 83 ? -0.296 -8.041 -9.186 1.00 98.19 83 ALA A N 1
ATOM 618 C CA . ALA A 1 83 ? 0.508 -9.261 -9.109 1.00 98.19 83 ALA A CA 1
ATOM 619 C C . ALA A 1 83 ? -0.126 -10.398 -9.925 1.00 98.19 83 ALA A C 1
ATOM 621 O O . ALA A 1 83 ? 0.411 -10.763 -10.969 1.00 98.19 83 ALA A O 1
ATOM 622 N N . GLY A 1 84 ? -1.358 -10.796 -9.604 1.00 98.19 84 GLY A N 1
ATOM 623 C CA . GLY A 1 84 ? -2.118 -11.747 -10.416 1.00 98.19 84 GLY A CA 1
ATOM 624 C C . GLY A 1 84 ? -2.357 -13.055 -9.679 1.00 98.19 84 GLY A C 1
ATOM 625 O O . GLY A 1 84 ? -3.150 -13.071 -8.748 1.00 98.19 84 GLY A O 1
ATOM 626 N N . TYR A 1 85 ? -1.794 -14.165 -10.152 1.00 98.06 85 TYR A N 1
ATOM 627 C CA . TYR A 1 85 ? -1.873 -15.468 -9.489 1.00 98.06 85 TYR A CA 1
ATOM 628 C C . TYR A 1 85 ? -0.492 -15.898 -9.015 1.00 98.06 85 TYR A C 1
ATOM 630 O O . TYR A 1 85 ? 0.378 -16.123 -9.844 1.00 98.06 85 TYR A O 1
ATOM 638 N N . GLY A 1 86 ? -0.336 -16.230 -7.743 1.00 97.69 86 GLY A N 1
ATOM 639 C CA . GLY A 1 86 ? 0.968 -16.591 -7.199 1.00 97.69 86 GLY A CA 1
ATOM 640 C C . GLY A 1 86 ? 1.065 -16.198 -5.740 1.00 97.69 86 GLY A C 1
ATOM 641 O O . GLY A 1 86 ? 0.167 -15.575 -5.210 1.00 97.69 86 GLY A O 1
ATOM 642 N N . ASN A 1 87 ? 2.115 -16.628 -5.046 1.00 97.25 87 ASN A N 1
ATOM 643 C CA . ASN A 1 87 ? 2.489 -15.968 -3.795 1.00 97.25 87 ASN A CA 1
ATOM 644 C C . ASN A 1 87 ? 3.555 -14.937 -4.149 1.00 97.25 87 ASN A C 1
ATOM 646 O O . ASN A 1 87 ? 4.740 -15.282 -4.255 1.00 97.25 87 ASN A O 1
ATOM 650 N N . ASP A 1 88 ? 3.112 -13.711 -4.366 1.00 97.88 88 ASP A N 1
ATOM 651 C CA . ASP A 1 88 ? 3.894 -12.659 -4.985 1.00 97.88 88 ASP A CA 1
ATOM 652 C C . ASP A 1 88 ? 4.533 -11.745 -3.947 1.00 97.88 88 ASP A C 1
ATOM 654 O O . ASP A 1 88 ? 4.098 -11.619 -2.800 1.00 97.88 88 ASP A O 1
ATOM 658 N N . ILE A 1 89 ? 5.631 -11.111 -4.345 1.00 97.69 89 ILE A N 1
ATOM 659 C CA . ILE A 1 89 ? 6.337 -10.127 -3.532 1.00 97.69 89 ILE A CA 1
ATOM 660 C C . ILE A 1 89 ? 6.371 -8.821 -4.308 1.00 97.69 89 ILE A C 1
ATOM 662 O O . ILE A 1 89 ? 6.989 -8.736 -5.368 1.00 97.69 89 ILE A O 1
ATOM 666 N N . LEU A 1 90 ? 5.711 -7.809 -3.760 1.00 98.38 90 LEU A N 1
ATOM 667 C CA . LEU A 1 90 ? 5.567 -6.483 -4.333 1.00 98.38 90 LEU A CA 1
ATOM 668 C C . LEU A 1 90 ? 6.322 -5.492 -3.450 1.00 98.38 90 LEU A C 1
ATOM 670 O O . LEU A 1 90 ? 6.053 -5.389 -2.251 1.00 98.38 90 LEU A O 1
ATOM 674 N N . HIS A 1 91 ? 7.250 -4.752 -4.047 1.00 98.19 91 HIS A N 1
ATOM 675 C CA . HIS A 1 91 ? 7.988 -3.682 -3.386 1.00 98.19 91 HIS A CA 1
ATOM 676 C C . HIS A 1 91 ? 7.856 -2.386 -4.190 1.00 98.19 91 HIS A C 1
ATOM 678 O O . HIS A 1 91 ? 8.173 -2.356 -5.377 1.00 98.19 91 HIS A O 1
ATOM 684 N N . GLN A 1 92 ? 7.366 -1.322 -3.562 1.00 98.81 92 GLN A N 1
ATOM 685 C CA . GLN A 1 92 ? 7.233 -0.008 -4.186 1.00 98.81 92 GLN A CA 1
ATOM 686 C C . GLN A 1 92 ? 7.835 1.065 -3.275 1.00 98.81 92 GLN A C 1
ATOM 688 O O . GLN A 1 92 ? 7.492 1.127 -2.093 1.00 98.81 92 GLN A O 1
ATOM 693 N N . ASP A 1 93 ? 8.702 1.902 -3.832 1.00 98.81 93 ASP A N 1
ATOM 694 C CA . ASP A 1 93 ? 9.279 3.085 -3.185 1.00 98.81 93 ASP A CA 1
ATOM 695 C C . ASP A 1 93 ? 9.013 4.296 -4.091 1.00 98.81 93 ASP A C 1
ATOM 697 O O . ASP A 1 93 ? 9.464 4.306 -5.241 1.00 98.81 93 ASP A O 1
ATOM 701 N N . GLY A 1 94 ? 8.217 5.256 -3.613 1.00 98.69 94 GLY A N 1
ATOM 702 C CA . GLY A 1 94 ? 7.902 6.486 -4.347 1.00 98.69 94 GLY A CA 1
ATOM 703 C C . GLY A 1 94 ? 9.138 7.369 -4.476 1.00 98.69 94 GLY A C 1
ATOM 704 O O . GLY A 1 94 ? 9.604 7.648 -5.579 1.00 98.69 94 GLY A O 1
ATOM 705 N N . GLY A 1 95 ? 9.778 7.648 -3.342 1.00 98.75 95 GLY A N 1
ATOM 706 C CA . GLY A 1 95 ? 11.020 8.398 -3.271 1.00 98.75 95 GLY A CA 1
ATOM 707 C C . GLY A 1 95 ? 10.776 9.843 -2.852 1.00 98.75 95 GLY A C 1
ATOM 708 O O . GLY A 1 95 ? 10.476 10.115 -1.689 1.00 98.75 95 GLY A O 1
ATOM 709 N N . SER A 1 96 ? 11.040 10.788 -3.747 1.00 98.50 96 SER A N 1
ATOM 710 C CA . SER A 1 96 ? 10.940 12.222 -3.494 1.00 98.50 96 SER A CA 1
ATOM 711 C C . SER A 1 96 ? 9.844 12.833 -4.359 1.00 98.50 96 SER A C 1
ATOM 713 O O . SER A 1 96 ? 10.075 13.033 -5.544 1.00 98.50 96 SER A O 1
ATOM 715 N N . GLY A 1 97 ? 8.752 13.316 -3.772 1.00 98.75 97 GLY A N 1
ATOM 716 C CA . GLY A 1 97 ? 7.665 13.945 -4.525 1.00 98.75 97 GLY A CA 1
ATOM 717 C C . GLY A 1 97 ? 6.310 13.535 -3.974 1.00 98.75 97 GLY A C 1
ATOM 718 O O . GLY A 1 97 ? 6.234 12.899 -2.941 1.00 98.75 97 GLY A O 1
ATOM 719 N N . ASN A 1 98 ? 5.221 13.997 -4.585 1.00 98.88 98 ASN A N 1
ATOM 720 C CA . ASN A 1 98 ? 3.886 13.596 -4.136 1.00 98.88 98 ASN A CA 1
ATOM 721 C C . ASN A 1 98 ? 3.446 12.384 -4.952 1.00 98.88 98 ASN A C 1
ATOM 723 O O . ASN A 1 98 ? 2.879 12.544 -6.042 1.00 98.88 98 ASN A O 1
ATOM 727 N N . ASP A 1 99 ? 3.699 11.196 -4.422 1.00 98.94 99 ASP A N 1
ATOM 728 C CA . ASP A 1 99 ? 3.590 9.962 -5.180 1.00 98.94 99 ASP A CA 1
ATOM 729 C C . ASP A 1 99 ? 2.219 9.306 -5.038 1.00 98.94 99 ASP A C 1
ATOM 731 O O . ASP A 1 99 ? 1.481 9.449 -4.057 1.00 98.94 99 ASP A O 1
ATOM 735 N N . MET A 1 100 ? 1.849 8.555 -6.070 1.00 98.94 100 MET A N 1
ATOM 736 C CA . MET A 1 100 ? 0.681 7.690 -6.077 1.00 98.94 100 MET A CA 1
ATOM 737 C C . MET A 1 100 ? 1.138 6.240 -6.200 1.00 98.94 100 MET A C 1
ATOM 739 O O . MET A 1 100 ? 1.598 5.820 -7.256 1.00 98.94 100 MET A O 1
ATOM 743 N N . ILE A 1 101 ? 0.960 5.457 -5.139 1.00 98.94 101 ILE A N 1
ATOM 744 C CA . ILE A 1 101 ? 1.486 4.095 -5.029 1.00 98.94 101 ILE A CA 1
ATOM 745 C C . ILE A 1 101 ? 0.328 3.120 -4.828 1.00 98.94 101 ILE A C 1
ATOM 747 O O . ILE A 1 101 ? -0.373 3.164 -3.820 1.00 98.94 101 ILE A O 1
ATOM 751 N N . ASN A 1 102 ? 0.112 2.230 -5.797 1.00 98.94 102 ASN A N 1
ATOM 752 C CA . ASN A 1 102 ? -0.992 1.271 -5.787 1.00 98.94 102 ASN A CA 1
ATOM 753 C C . ASN A 1 102 ? -0.496 -0.167 -5.985 1.00 98.94 102 ASN A C 1
ATOM 755 O O . ASN A 1 102 ? 0.234 -0.442 -6.942 1.00 98.94 102 ASN A O 1
ATOM 759 N N . ALA A 1 103 ? -0.979 -1.090 -5.154 1.00 98.81 103 ALA A N 1
ATOM 760 C CA . ALA A 1 103 ? -0.725 -2.524 -5.274 1.00 98.81 103 ALA A CA 1
ATOM 761 C C . ALA A 1 103 ? -2.016 -3.344 -5.149 1.00 98.81 103 ALA A C 1
ATOM 763 O O . ALA A 1 103 ? -2.852 -3.073 -4.283 1.00 98.81 103 ALA A O 1
ATOM 764 N N . GLN A 1 104 ? -2.143 -4.371 -5.989 1.00 98.81 104 GLN A N 1
ATOM 765 C CA . GLN A 1 104 ? -3.116 -5.457 -5.840 1.00 98.81 104 GLN A CA 1
ATOM 766 C C . GLN A 1 104 ? -2.363 -6.790 -5.841 1.00 98.81 104 GLN A C 1
ATOM 768 O O . GLN A 1 104 ? -1.640 -7.058 -6.807 1.00 98.81 104 GLN A O 1
ATOM 773 N N . GLY A 1 105 ? -2.510 -7.577 -4.773 1.00 98.44 105 GLY A N 1
ATOM 774 C CA . GLY A 1 105 ? -1.914 -8.912 -4.642 1.00 98.44 105 GLY A CA 1
ATOM 775 C C . GLY A 1 105 ? -2.554 -9.896 -5.617 1.00 98.44 105 GLY A C 1
ATOM 776 O O . GLY A 1 105 ? -1.922 -10.377 -6.553 1.00 98.44 105 GLY A O 1
ATOM 777 N N . GLY A 1 106 ? -3.873 -10.042 -5.541 1.00 98.56 106 GLY A N 1
ATOM 778 C CA . GLY A 1 106 ? -4.620 -10.929 -6.422 1.00 98.56 106 GLY A CA 1
ATOM 779 C C . GLY A 1 106 ? -4.882 -12.266 -5.743 1.00 98.56 106 GLY A C 1
ATOM 780 O O . GLY A 1 106 ? -5.626 -12.322 -4.775 1.00 98.56 106 GLY A O 1
ATOM 781 N N . HIS A 1 107 ? -4.400 -13.370 -6.303 1.00 98.38 107 HIS A N 1
ATOM 782 C CA . HIS A 1 107 ? -4.645 -14.708 -5.774 1.00 98.38 107 HIS A CA 1
ATOM 783 C C . HIS A 1 107 ? -3.367 -15.346 -5.238 1.00 98.38 107 HIS A C 1
ATOM 785 O O . HIS A 1 107 ? -2.550 -15.815 -6.024 1.00 98.38 107 HIS A O 1
ATOM 791 N N . GLY A 1 108 ? -3.329 -15.598 -3.937 1.00 98.31 108 GLY A N 1
ATOM 792 C CA . GLY A 1 108 ? -2.269 -16.310 -3.235 1.00 98.31 108 GLY A CA 1
ATOM 793 C C . GLY A 1 108 ? -1.859 -15.546 -1.985 1.00 98.31 108 GLY A C 1
ATOM 794 O O . GLY A 1 108 ? -2.561 -14.651 -1.568 1.00 98.31 108 GLY A O 1
ATOM 795 N N . ASN A 1 109 ? -0.813 -15.990 -1.287 1.00 98.00 109 ASN A N 1
ATOM 796 C CA . ASN A 1 109 ? -0.402 -15.326 -0.045 1.00 98.00 109 ASN A CA 1
ATOM 797 C C . ASN A 1 109 ? 0.706 -14.333 -0.372 1.00 98.00 109 ASN A C 1
ATOM 799 O O . ASN A 1 109 ? 1.877 -14.722 -0.455 1.00 98.00 109 ASN A O 1
ATOM 803 N N . ASP A 1 110 ? 0.326 -13.081 -0.542 1.00 98.38 110 ASP A N 1
ATOM 804 C CA . ASP A 1 110 ? 1.180 -12.045 -1.082 1.00 98.38 110 ASP A CA 1
ATOM 805 C C . ASP A 1 110 ? 1.900 -11.264 0.014 1.00 98.38 110 ASP A C 1
ATOM 807 O O . ASP A 1 110 ? 1.508 -11.197 1.187 1.00 98.38 110 ASP A O 1
ATOM 811 N N . TRP A 1 111 ? 3.020 -10.672 -0.378 1.00 98.31 111 TRP A N 1
ATOM 812 C CA . TRP A 1 111 ? 3.784 -9.745 0.433 1.00 98.31 111 TRP A CA 1
ATOM 813 C C . TRP A 1 111 ? 3.838 -8.395 -0.270 1.00 98.31 111 TRP A C 1
ATOM 815 O O . TRP A 1 111 ? 4.532 -8.244 -1.271 1.00 98.31 111 TRP A O 1
ATOM 825 N N . ILE A 1 112 ? 3.155 -7.399 0.282 1.00 98.69 112 ILE A N 1
ATOM 826 C CA . ILE A 1 112 ? 3.078 -6.046 -0.264 1.00 98.69 112 ILE A CA 1
ATOM 827 C C . ILE A 1 112 ? 3.835 -5.098 0.660 1.00 98.69 112 ILE A C 1
ATOM 829 O O . ILE A 1 112 ? 3.517 -4.979 1.843 1.00 98.69 112 ILE A O 1
ATOM 833 N N . GLN A 1 113 ? 4.832 -4.404 0.121 1.00 98.50 113 GLN A N 1
ATOM 834 C CA . GLN A 1 113 ? 5.615 -3.404 0.833 1.00 98.50 113 GLN A CA 1
ATOM 835 C C . GLN A 1 113 ? 5.645 -2.093 0.044 1.00 98.50 113 GLN A C 1
ATOM 837 O O . GLN A 1 113 ? 6.123 -2.062 -1.086 1.00 98.50 113 GLN A O 1
ATOM 842 N N . GLN A 1 114 ? 5.150 -1.018 0.656 1.00 98.81 114 GLN A N 1
ATOM 843 C CA . GLN A 1 114 ? 5.059 0.305 0.041 1.00 98.81 114 GLN A CA 1
ATOM 844 C C . GLN A 1 114 ? 5.666 1.377 0.950 1.00 98.81 114 GLN A C 1
ATOM 846 O O . GLN A 1 114 ? 5.368 1.432 2.149 1.00 98.81 114 GLN A O 1
ATOM 851 N N . PHE A 1 115 ? 6.484 2.243 0.364 1.00 98.75 115 PHE A N 1
ATOM 852 C CA . PHE A 1 115 ? 7.078 3.410 1.003 1.00 98.75 115 PHE A CA 1
ATOM 853 C C . PHE A 1 115 ? 6.741 4.648 0.172 1.00 98.75 115 PHE A C 1
ATOM 855 O O . PHE A 1 115 ? 7.037 4.656 -1.018 1.00 98.75 115 PHE A O 1
ATOM 862 N N . GLY A 1 116 ? 6.110 5.653 0.783 1.00 98.69 116 GLY A N 1
ATOM 863 C CA . GLY A 1 116 ? 5.848 6.942 0.133 1.00 98.69 116 GLY A CA 1
ATOM 864 C C . GLY A 1 116 ? 7.150 7.709 -0.060 1.00 98.69 116 GLY A C 1
ATOM 865 O O . GLY A 1 116 ? 7.670 7.799 -1.164 1.00 98.69 116 GLY A O 1
ATOM 866 N N . GLY A 1 117 ? 7.769 8.088 1.058 1.00 98.56 117 GLY A N 1
ATOM 867 C CA . GLY A 1 117 ? 9.087 8.708 1.069 1.00 98.56 117 GLY A CA 1
ATOM 868 C C . GLY A 1 117 ? 9.024 10.140 1.583 1.00 98.56 117 GLY A C 1
ATOM 869 O O . GLY A 1 117 ? 8.860 10.350 2.789 1.00 98.56 117 GLY A O 1
ATOM 870 N N . LEU A 1 118 ? 9.287 11.119 0.719 1.00 98.38 118 LEU A N 1
ATOM 871 C CA . LEU A 1 118 ? 9.255 12.545 1.048 1.00 98.38 118 LEU A CA 1
ATOM 872 C C . LEU A 1 118 ? 8.106 13.246 0.323 1.00 98.38 118 LEU A C 1
ATOM 874 O O . LEU A 1 118 ? 8.051 13.161 -0.889 1.00 98.38 118 LEU A O 1
ATOM 878 N N . ALA A 1 119 ? 7.430 14.162 1.020 1.00 98.69 119 ALA A N 1
ATOM 879 C CA . ALA A 1 119 ? 6.256 14.929 0.581 1.00 98.69 119 ALA A CA 1
ATOM 880 C C . ALA A 1 119 ? 4.940 14.149 0.731 1.00 98.69 119 ALA A C 1
ATOM 882 O O . ALA A 1 119 ? 4.889 13.225 1.522 1.00 98.69 119 ALA A O 1
ATOM 883 N N . ASP A 1 120 ? 3.841 14.661 0.168 1.00 98.81 120 ASP A N 1
ATOM 884 C CA . ASP A 1 120 ? 2.495 14.199 0.521 1.00 98.81 120 ASP A CA 1
ATOM 885 C C . ASP A 1 120 ? 2.067 13.039 -0.397 1.00 98.81 120 ASP A C 1
ATOM 887 O O . ASP A 1 120 ? 1.670 13.275 -1.543 1.00 98.81 120 ASP A O 1
ATOM 891 N N . ASP A 1 121 ? 2.068 11.811 0.121 1.00 98.94 121 ASP A N 1
ATOM 892 C CA . ASP A 1 121 ? 1.868 10.599 -0.679 1.00 98.94 121 ASP A CA 1
ATOM 893 C C . ASP A 1 121 ? 0.451 10.017 -0.595 1.00 98.94 121 ASP A C 1
ATOM 895 O O . ASP A 1 121 ? -0.298 10.195 0.374 1.00 98.94 121 ASP A O 1
ATOM 899 N N . ASN A 1 122 ? 0.061 9.272 -1.630 1.00 98.94 122 ASN A N 1
ATOM 900 C CA . ASN A 1 122 ? -1.171 8.491 -1.665 1.00 98.94 122 ASN A CA 1
ATOM 901 C C . ASN A 1 122 ? -0.867 7.013 -1.916 1.00 98.94 122 ASN A C 1
ATOM 903 O O . ASN A 1 122 ? -0.514 6.621 -3.027 1.00 98.94 122 ASN A O 1
ATOM 907 N N . ILE A 1 123 ? -1.046 6.197 -0.881 1.00 98.94 123 ILE A N 1
ATOM 908 C CA . ILE A 1 123 ? -0.611 4.804 -0.838 1.00 98.94 123 ILE A CA 1
ATOM 909 C C . ILE A 1 123 ? -1.830 3.895 -0.644 1.00 98.94 123 ILE A C 1
ATOM 911 O O . ILE A 1 123 ? -2.596 4.049 0.310 1.00 98.94 123 ILE A O 1
ATOM 915 N N . SER A 1 124 ? -2.010 2.919 -1.533 1.00 98.88 124 SER A N 1
ATOM 916 C CA . SER A 1 124 ? -3.121 1.966 -1.502 1.00 98.88 124 SER A CA 1
ATOM 917 C C . SER A 1 124 ? -2.646 0.534 -1.747 1.00 98.88 124 SER A C 1
ATOM 919 O O . SER A 1 124 ? -1.915 0.268 -2.705 1.00 98.88 124 SER A O 1
ATOM 921 N N . ALA A 1 125 ? -3.095 -0.396 -0.904 1.00 98.81 125 ALA A N 1
ATOM 922 C CA . ALA A 1 125 ? -2.849 -1.828 -1.052 1.00 98.81 125 ALA A CA 1
ATOM 923 C C . ALA A 1 125 ? -4.139 -2.636 -0.878 1.00 98.81 125 ALA A C 1
ATOM 925 O O . ALA A 1 125 ? -4.917 -2.393 0.048 1.00 98.81 125 ALA A O 1
ATOM 926 N N . MET A 1 126 ? -4.328 -3.625 -1.749 1.00 98.75 126 MET A N 1
ATOM 927 C CA . MET A 1 126 ? -5.364 -4.652 -1.643 1.00 98.75 126 MET A CA 1
ATOM 928 C C . MET A 1 126 ? -4.685 -6.023 -1.690 1.00 98.75 126 MET A C 1
ATOM 930 O O . MET A 1 126 ? -3.977 -6.300 -2.656 1.00 98.75 126 MET A O 1
ATOM 934 N N . GLY A 1 127 ? -4.867 -6.851 -0.658 1.00 98.38 127 GLY A N 1
ATOM 935 C CA . GLY A 1 127 ? -4.382 -8.241 -0.659 1.00 98.38 127 GLY A CA 1
ATOM 936 C C . GLY A 1 127 ? -5.180 -9.141 -1.610 1.00 98.38 127 GLY A C 1
ATOM 937 O O . GLY A 1 127 ? -4.609 -9.915 -2.365 1.00 98.38 127 GLY A O 1
ATOM 938 N N . ASP A 1 128 ? -6.489 -8.889 -1.715 1.00 98.56 128 ASP A N 1
ATOM 939 C CA . ASP A 1 128 ? -7.462 -9.653 -2.509 1.00 98.56 128 ASP A CA 1
ATOM 940 C C . ASP A 1 128 ? -7.758 -11.063 -1.957 1.00 98.56 128 ASP A C 1
ATOM 942 O O . ASP A 1 128 ? -8.644 -11.182 -1.114 1.00 98.56 128 ASP A O 1
ATOM 946 N N . GLU A 1 129 ? -7.158 -12.149 -2.449 1.00 98.38 129 GLU A N 1
ATOM 947 C CA . GLU A 1 129 ? -7.438 -13.525 -2.005 1.00 98.38 129 GLU A CA 1
ATOM 948 C C . GLU A 1 129 ? -6.188 -14.235 -1.475 1.00 98.38 129 GLU A C 1
ATOM 950 O O . GLU A 1 129 ? -5.388 -14.734 -2.257 1.00 98.38 129 GLU A O 1
ATOM 955 N N . GLY A 1 130 ? -6.138 -14.509 -0.174 1.00 98.38 130 GLY A N 1
ATOM 956 C CA . GLY A 1 130 ? -5.076 -15.275 0.471 1.00 98.38 130 GLY A CA 1
ATOM 957 C C . GLY A 1 130 ? -4.773 -14.738 1.859 1.00 98.38 130 GLY A C 1
ATOM 958 O O . GLY A 1 130 ? -5.539 -13.955 2.387 1.00 98.38 130 GLY A O 1
ATOM 959 N N . ASN A 1 131 ? -3.722 -15.247 2.510 1.00 98.06 131 ASN A N 1
ATOM 960 C CA . ASN A 1 131 ? -3.271 -14.693 3.790 1.00 98.06 131 ASN A CA 1
ATOM 961 C C . ASN A 1 131 ? -2.115 -13.725 3.528 1.00 98.06 131 ASN A C 1
ATOM 963 O O . ASN A 1 131 ? -0.947 -14.138 3.492 1.00 98.06 131 ASN A O 1
ATOM 967 N N . ASP A 1 132 ? -2.445 -12.456 3.369 1.00 98.44 132 ASP A N 1
ATOM 968 C CA . ASP A 1 132 ? -1.531 -11.453 2.849 1.00 98.44 132 ASP A CA 1
ATOM 969 C C . ASP A 1 132 ? -0.777 -10.722 3.955 1.00 98.44 132 ASP A C 1
ATOM 971 O O . ASP A 1 132 ? -1.206 -10.616 5.109 1.00 98.44 132 ASP A O 1
ATOM 975 N N . ASN A 1 133 ? 0.405 -10.223 3.603 1.00 98.06 133 ASN A N 1
ATOM 976 C CA . ASN A 1 133 ? 1.227 -9.392 4.470 1.00 98.06 133 ASN A CA 1
ATOM 977 C C . ASN A 1 133 ? 1.383 -8.023 3.819 1.00 98.06 133 ASN A C 1
ATOM 979 O O . ASN A 1 133 ? 2.098 -7.886 2.831 1.00 98.06 133 ASN A O 1
ATOM 983 N N . ILE A 1 134 ? 0.747 -7.010 4.396 1.00 98.56 134 ILE A N 1
ATOM 984 C CA . ILE A 1 134 ? 0.767 -5.637 3.894 1.00 98.56 134 ILE A CA 1
ATOM 985 C C . ILE A 1 134 ? 1.589 -4.773 4.847 1.00 98.56 134 ILE A C 1
ATOM 987 O O . ILE A 1 134 ? 1.318 -4.704 6.048 1.00 98.56 134 ILE A O 1
ATOM 991 N N . TYR A 1 135 ? 2.582 -4.077 4.311 1.00 98.44 135 TYR A N 1
ATOM 992 C CA . TYR A 1 135 ? 3.356 -3.067 5.014 1.00 98.44 135 TYR A CA 1
ATOM 993 C C . TYR A 1 135 ? 3.347 -1.761 4.230 1.00 98.44 135 TYR A C 1
ATOM 995 O O . TYR A 1 135 ? 3.770 -1.721 3.077 1.00 98.44 135 TYR A O 1
ATOM 1003 N N . GLN A 1 136 ? 2.913 -0.690 4.882 1.00 98.75 136 GLN A N 1
ATOM 1004 C CA . GLN A 1 136 ? 2.868 0.648 4.311 1.00 98.75 136 GLN A CA 1
ATOM 1005 C C . GLN A 1 136 ? 3.508 1.642 5.276 1.00 98.75 136 GLN A C 1
ATOM 1007 O O . GLN A 1 136 ? 3.219 1.628 6.477 1.00 98.75 136 GLN A O 1
ATOM 1012 N N . SER A 1 137 ? 4.352 2.516 4.737 1.00 98.56 137 SER A N 1
ATOM 1013 C CA . SER A 1 137 ? 4.930 3.655 5.444 1.00 98.56 137 SER A CA 1
ATOM 1014 C C . SER A 1 137 ? 4.743 4.906 4.595 1.00 98.56 137 SER A C 1
ATOM 1016 O O . SER A 1 137 ? 5.272 4.944 3.488 1.00 98.56 137 SER A O 1
ATOM 1018 N N . GLY A 1 138 ? 4.042 5.913 5.120 1.00 98.56 138 GLY A N 1
ATOM 1019 C CA . GLY A 1 138 ? 3.893 7.221 4.467 1.00 98.56 138 GLY A CA 1
ATOM 1020 C C . GLY A 1 138 ? 5.245 7.907 4.317 1.00 98.56 138 GLY A C 1
ATOM 1021 O O . GLY A 1 138 ? 5.766 8.040 3.219 1.00 98.56 138 GLY A O 1
ATOM 1022 N N . GLY A 1 139 ? 5.923 8.135 5.441 1.00 98.56 139 GLY A N 1
ATOM 1023 C CA . GLY A 1 139 ? 7.260 8.721 5.439 1.00 98.56 139 GLY A CA 1
ATOM 1024 C C . GLY A 1 139 ? 7.222 10.115 6.033 1.00 98.56 139 GLY A C 1
ATOM 1025 O O . GLY A 1 139 ? 6.958 10.247 7.226 1.00 98.56 139 GLY A O 1
ATOM 1026 N N . ALA A 1 140 ? 7.580 11.139 5.268 1.00 98.44 140 ALA A N 1
ATOM 1027 C CA . ALA A 1 140 ? 7.513 12.523 5.716 1.00 98.44 140 ALA A CA 1
ATOM 1028 C C . ALA A 1 140 ? 6.565 13.313 4.824 1.00 98.44 140 ALA A C 1
ATOM 1030 O O . ALA A 1 140 ? 6.928 13.588 3.692 1.00 98.44 140 ALA A O 1
ATOM 1031 N N . GLY A 1 141 ? 5.447 13.804 5.346 1.00 98.69 141 GLY A N 1
ATOM 1032 C CA . GLY A 1 141 ? 4.427 14.381 4.479 1.00 98.69 141 GLY A CA 1
ATOM 1033 C C . GLY A 1 141 ? 3.082 14.524 5.149 1.00 98.69 141 GLY A C 1
ATOM 1034 O O . GLY A 1 141 ? 2.961 14.512 6.364 1.00 98.69 141 GLY A O 1
ATOM 1035 N N . HIS A 1 142 ? 2.038 14.774 4.384 1.00 98.75 142 HIS A N 1
ATOM 1036 C CA . HIS A 1 142 ? 0.660 14.617 4.831 1.00 98.75 142 HIS A CA 1
ATOM 1037 C C . HIS A 1 142 ? 0.029 13.497 4.024 1.00 98.75 142 HIS A C 1
ATOM 1039 O O . HIS A 1 142 ? -0.637 13.743 3.016 1.00 98.75 142 HIS A O 1
ATOM 1045 N N . ASP A 1 143 ? 0.229 12.277 4.503 1.00 98.88 143 ASP A N 1
ATOM 1046 C CA . ASP A 1 143 ? 0.029 11.090 3.692 1.00 98.88 143 ASP A CA 1
ATOM 1047 C C . ASP A 1 143 ? -1.409 10.590 3.780 1.00 98.88 143 ASP A C 1
ATOM 1049 O O . ASP A 1 143 ? -2.112 10.715 4.791 1.00 98.88 143 ASP A O 1
ATOM 1053 N N . THR A 1 144 ? -1.877 10.011 2.682 1.00 98.94 144 THR A N 1
ATOM 1054 C CA . THR A 1 144 ? -3.138 9.278 2.619 1.00 98.94 144 THR A CA 1
ATOM 1055 C C . THR A 1 144 ? -2.833 7.809 2.395 1.00 98.94 144 THR A C 1
ATOM 1057 O O . THR A 1 144 ? -2.339 7.442 1.336 1.00 98.94 144 THR A O 1
ATOM 1060 N N . ILE A 1 145 ? -3.152 6.963 3.375 1.00 98.94 145 ILE A N 1
ATOM 1061 C CA . ILE A 1 145 ? -2.828 5.533 3.321 1.00 98.94 145 ILE A CA 1
ATOM 1062 C C . ILE A 1 145 ? -4.099 4.698 3.479 1.00 98.94 145 ILE A C 1
ATOM 1064 O O . ILE A 1 145 ? -4.894 4.911 4.402 1.00 98.94 145 ILE A O 1
ATOM 1068 N N . GLN A 1 146 ? -4.296 3.738 2.580 1.00 98.88 146 GLN A N 1
ATOM 1069 C CA . GLN A 1 146 ? -5.404 2.787 2.593 1.00 98.88 146 GLN A CA 1
ATOM 1070 C C . GLN A 1 146 ? -4.893 1.352 2.461 1.00 98.88 146 GLN A C 1
ATOM 1072 O O . GLN A 1 146 ? -4.076 1.058 1.588 1.00 98.88 146 GLN A O 1
ATOM 1077 N N . ALA A 1 147 ? -5.454 0.451 3.266 1.00 98.62 147 ALA A N 1
ATOM 1078 C CA . ALA A 1 147 ? -5.288 -0.986 3.084 1.00 98.62 147 ALA A CA 1
ATOM 1079 C C . ALA A 1 147 ? -6.615 -1.745 3.200 1.00 98.62 147 ALA A C 1
ATOM 1081 O O . ALA A 1 147 ? -7.469 -1.406 4.026 1.00 98.62 147 ALA A O 1
ATOM 1082 N N . ASP A 1 148 ? -6.726 -2.809 2.412 1.00 97.94 148 ASP A N 1
ATOM 1083 C CA . ASP A 1 148 ? -7.719 -3.877 2.529 1.00 97.94 148 ASP A CA 1
ATOM 1084 C C . ASP A 1 148 ? -6.977 -5.221 2.475 1.00 97.94 148 ASP A C 1
ATOM 1086 O O . ASP A 1 148 ? -6.228 -5.467 1.529 1.00 97.94 148 ASP A O 1
ATOM 1090 N N . GLY A 1 149 ? -7.145 -6.066 3.497 1.00 96.94 149 GLY A N 1
ATOM 1091 C CA . GLY A 1 149 ? -6.549 -7.409 3.506 1.00 96.94 149 GLY A CA 1
ATOM 1092 C C . GLY A 1 149 ? -7.184 -8.328 2.461 1.00 96.94 149 GLY A C 1
ATOM 1093 O O . GLY A 1 149 ? -6.488 -9.022 1.738 1.00 96.94 149 GLY A O 1
ATOM 1094 N N . GLY A 1 150 ? -8.498 -8.217 2.275 1.00 96.88 150 GLY A N 1
ATOM 1095 C CA . GLY A 1 150 ? -9.268 -9.053 1.370 1.00 96.88 150 GLY A CA 1
ATOM 1096 C C . GLY A 1 150 ? -9.817 -10.313 2.045 1.00 96.88 150 GLY A C 1
ATOM 1097 O O . GLY A 1 150 ? -10.561 -10.267 3.030 1.00 96.88 150 GLY A O 1
ATOM 1098 N N . VAL A 1 151 ? -9.609 -11.460 1.412 1.00 96.62 151 VAL A N 1
ATOM 1099 C CA . VAL A 1 151 ? -10.137 -12.755 1.828 1.00 96.62 151 VAL A CA 1
ATOM 1100 C C . VAL A 1 151 ? -9.009 -13.620 2.366 1.00 96.62 151 VAL A C 1
ATOM 1102 O O . VAL A 1 151 ? -8.323 -14.270 1.589 1.00 96.62 151 VAL A O 1
ATOM 1105 N N . GLY A 1 152 ? -8.962 -13.800 3.679 1.00 96.94 152 GLY A N 1
ATOM 1106 C CA . GLY A 1 152 ? -8.025 -14.699 4.347 1.00 96.94 152 GLY A CA 1
ATOM 1107 C C . GLY A 1 152 ? -7.704 -14.204 5.743 1.00 96.94 152 GLY A C 1
ATOM 1108 O O . GLY A 1 152 ? -8.429 -13.388 6.279 1.00 96.94 152 GLY A O 1
ATOM 1109 N N . ASP A 1 153 ? -6.703 -14.776 6.402 1.00 97.19 153 ASP A N 1
ATOM 1110 C CA . ASP A 1 153 ? -6.249 -14.296 7.708 1.00 97.19 153 ASP A CA 1
ATOM 1111 C C . ASP A 1 153 ? -5.022 -13.394 7.496 1.00 97.19 153 ASP A C 1
ATOM 1113 O O . ASP A 1 153 ? -3.886 -13.882 7.491 1.00 97.19 153 ASP A O 1
ATOM 1117 N N . ASP A 1 154 ? -5.259 -12.090 7.336 1.00 97.81 154 ASP A N 1
ATOM 1118 C CA . ASP A 1 154 ? -4.231 -11.150 6.874 1.00 97.81 154 ASP A CA 1
ATOM 1119 C C . ASP A 1 154 ? -3.442 -10.483 8.002 1.00 97.81 154 ASP A C 1
ATOM 1121 O O . ASP A 1 154 ? -3.848 -10.414 9.171 1.00 97.81 154 ASP A O 1
ATOM 1125 N N . LEU A 1 155 ? -2.287 -9.933 7.643 1.00 97.56 155 LEU A N 1
ATOM 1126 C CA . LEU A 1 155 ? -1.467 -9.112 8.516 1.00 97.56 155 LEU A CA 1
ATOM 1127 C C . LEU A 1 155 ? -1.160 -7.778 7.843 1.00 97.56 155 LEU A C 1
ATOM 1129 O O . LEU A 1 155 ? -0.428 -7.734 6.862 1.00 97.56 155 LEU A O 1
ATOM 1133 N N . ALA A 1 156 ? -1.644 -6.681 8.422 1.00 97.81 156 ALA A N 1
ATOM 1134 C CA . ALA A 1 156 ? -1.360 -5.342 7.915 1.00 97.81 156 ALA A CA 1
ATOM 1135 C C . ALA A 1 156 ? -0.632 -4.473 8.947 1.00 97.81 156 ALA A C 1
ATOM 1137 O O . ALA A 1 156 ? -0.946 -4.471 10.142 1.00 97.81 156 ALA A O 1
ATOM 1138 N N . TRP A 1 157 ? 0.340 -3.705 8.474 1.00 97.88 157 TRP A N 1
ATOM 1139 C CA . TRP A 1 157 ? 1.080 -2.727 9.252 1.00 97.88 157 TRP A CA 1
ATOM 1140 C C . TRP A 1 157 ? 1.120 -1.402 8.503 1.00 97.88 157 TRP A C 1
ATOM 1142 O O . TRP A 1 157 ? 1.718 -1.301 7.437 1.00 97.88 157 TRP A O 1
ATOM 1152 N N . ILE A 1 158 ? 0.495 -0.390 9.091 1.00 98.56 158 ILE A N 1
ATOM 1153 C CA . ILE A 1 158 ? 0.309 0.930 8.496 1.00 98.56 158 ILE A CA 1
ATOM 1154 C C . ILE A 1 158 ? 0.962 1.954 9.421 1.00 98.56 158 ILE A C 1
ATOM 1156 O O . ILE A 1 158 ? 0.556 2.094 10.580 1.00 98.56 158 ILE A O 1
ATOM 1160 N N . ASP A 1 159 ? 1.973 2.654 8.918 1.00 98.44 159 ASP A N 1
ATOM 1161 C CA . ASP A 1 159 ? 2.662 3.740 9.614 1.00 98.44 159 ASP A CA 1
ATOM 1162 C C . ASP A 1 159 ? 2.492 5.042 8.823 1.00 98.44 159 ASP A C 1
ATOM 1164 O O . ASP A 1 159 ? 2.927 5.124 7.677 1.00 98.44 159 ASP A O 1
ATOM 1168 N N . GLY A 1 160 ? 1.826 6.037 9.417 1.00 98.50 160 GLY A N 1
ATOM 1169 C CA . GLY A 1 160 ? 1.656 7.359 8.804 1.00 98.50 160 GLY A CA 1
ATOM 1170 C C . GLY A 1 160 ? 2.989 8.077 8.616 1.00 98.50 160 GLY A C 1
ATOM 1171 O O . GLY A 1 160 ? 3.262 8.601 7.548 1.00 98.50 160 GLY A O 1
ATOM 1172 N N . GLY A 1 161 ? 3.890 7.968 9.596 1.00 98.44 161 GLY A N 1
ATOM 1173 C CA . GLY A 1 161 ? 5.153 8.695 9.579 1.00 98.44 161 GLY A CA 1
ATOM 1174 C C . GLY A 1 161 ? 5.035 10.104 10.167 1.00 98.44 161 GLY A C 1
ATOM 1175 O O . GLY A 1 161 ? 4.358 10.320 11.172 1.00 98.44 161 GLY A O 1
ATOM 1176 N N . GLU A 1 162 ? 5.827 11.046 9.657 1.00 98.06 162 GLU A N 1
ATOM 1177 C CA . GLU A 1 162 ? 5.816 12.437 10.107 1.00 98.06 162 GLU A CA 1
ATOM 1178 C C . GLU A 1 162 ? 4.757 13.248 9.363 1.00 98.06 162 GLU A C 1
ATOM 1180 O O . GLU A 1 162 ? 4.910 13.488 8.174 1.00 98.06 162 GLU A O 1
ATOM 1185 N N . GLY A 1 163 ? 3.814 13.837 10.102 1.00 98.38 163 GLY A N 1
ATOM 1186 C CA . GLY A 1 163 ? 2.893 14.838 9.583 1.00 98.38 163 GLY A CA 1
ATOM 1187 C C . GLY A 1 163 ? 1.454 14.629 10.019 1.00 98.38 163 GLY A C 1
ATOM 1188 O O . GLY A 1 163 ? 1.209 14.290 11.164 1.00 98.38 163 GLY A O 1
ATOM 1189 N N . ASN A 1 164 ? 0.489 15.036 9.196 1.00 98.56 164 ASN A N 1
ATOM 1190 C CA . ASN A 1 164 ? -0.929 14.979 9.554 1.00 98.56 164 ASN A CA 1
ATOM 1191 C C . ASN A 1 164 ? -1.622 14.000 8.618 1.00 98.56 164 ASN A C 1
ATOM 1193 O O . ASN A 1 164 ? -2.201 14.409 7.605 1.00 98.56 164 ASN A O 1
ATOM 1197 N N . ASP A 1 165 ? -1.594 12.734 8.994 1.00 98.81 165 ASP A N 1
ATOM 1198 C CA . ASP A 1 165 ? -1.889 11.660 8.063 1.00 98.81 165 ASP A CA 1
ATOM 1199 C C . ASP A 1 165 ? -3.358 11.246 8.126 1.00 98.81 165 ASP A C 1
ATOM 1201 O O . ASP A 1 165 ? -4.063 11.353 9.146 1.00 98.81 165 ASP A O 1
ATOM 1205 N N . THR A 1 166 ? -3.852 10.790 6.981 1.00 98.81 166 THR A N 1
ATOM 1206 C CA . THR A 1 166 ? -5.198 10.254 6.809 1.00 98.81 166 THR A CA 1
ATOM 1207 C C . THR A 1 166 ? -5.096 8.776 6.485 1.00 98.81 166 THR A C 1
ATOM 1209 O O . THR A 1 166 ? -4.830 8.377 5.358 1.00 98.81 166 THR A O 1
ATOM 1212 N N . LEU A 1 167 ? -5.354 7.954 7.494 1.00 98.88 167 LEU A N 1
AT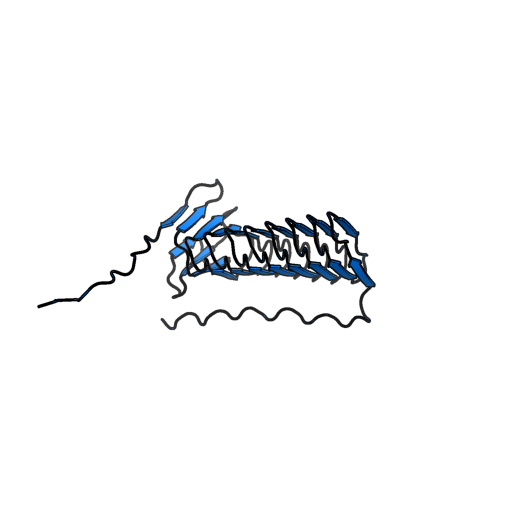OM 1213 C CA . LEU A 1 167 ? -5.234 6.508 7.420 1.00 98.88 167 LEU A CA 1
ATOM 1214 C C . LEU A 1 167 ? -6.617 5.871 7.295 1.00 98.88 167 LEU A C 1
ATOM 1216 O O . LEU A 1 167 ? -7.592 6.310 7.923 1.00 98.88 167 LEU A O 1
ATOM 1220 N N . SER A 1 168 ? -6.709 4.800 6.519 1.00 98.69 168 SER A N 1
ATOM 1221 C CA . SER A 1 168 ? -7.928 4.016 6.393 1.00 98.69 168 SER A CA 1
ATOM 1222 C C . SER A 1 168 ? -7.667 2.522 6.286 1.00 98.69 168 SER A C 1
ATOM 1224 O O . SER A 1 168 ? -6.652 2.091 5.749 1.00 98.69 168 SER A O 1
ATOM 1226 N N . TYR A 1 169 ? -8.598 1.745 6.834 1.00 98.44 169 TYR A N 1
ATOM 1227 C CA . TYR A 1 169 ? -8.585 0.293 6.727 1.00 98.44 169 TYR A CA 1
ATOM 1228 C C . TYR A 1 169 ? -9.993 -0.220 6.437 1.00 98.44 169 TYR A C 1
ATOM 1230 O O . TYR A 1 169 ? -10.943 0.107 7.166 1.00 98.44 169 TYR A O 1
ATOM 1238 N N . ASP A 1 170 ? -10.114 -1.013 5.382 1.00 97.19 170 ASP A N 1
ATOM 1239 C CA . ASP A 1 170 ? -11.344 -1.692 5.002 1.00 97.19 170 ASP A CA 1
ATOM 1240 C C . ASP A 1 170 ? -11.365 -3.080 5.649 1.00 97.19 170 ASP A C 1
ATOM 1242 O O . ASP A 1 170 ? -10.499 -3.914 5.415 1.00 97.19 170 ASP A O 1
ATOM 1246 N N . VAL A 1 171 ? -12.341 -3.311 6.530 1.00 95.50 171 VAL A N 1
ATOM 1247 C CA . VAL A 1 171 ? -12.513 -4.606 7.191 1.00 95.50 171 VAL A CA 1
ATOM 1248 C C . VAL A 1 171 ? -13.181 -5.566 6.221 1.00 95.50 171 VAL A C 1
ATOM 1250 O O . VAL A 1 171 ? -14.317 -5.339 5.784 1.00 95.50 171 VAL A O 1
ATOM 1253 N N . SER A 1 172 ? -12.501 -6.671 5.965 1.00 93.56 172 SER A N 1
ATOM 1254 C CA . SER A 1 172 ? -12.902 -7.697 5.017 1.00 93.56 172 SER A CA 1
ATOM 1255 C C . SER A 1 172 ? -12.984 -9.069 5.699 1.00 93.56 172 SER A C 1
ATOM 1257 O O . SER A 1 172 ? -13.256 -9.167 6.902 1.00 93.56 172 SER A O 1
ATOM 1259 N N . SER A 1 173 ? -12.993 -10.151 4.921 1.00 92.75 173 SER A N 1
ATOM 1260 C CA . SER A 1 173 ? -13.351 -11.468 5.442 1.00 92.75 173 SER A CA 1
ATOM 1261 C C . SER A 1 173 ? -12.124 -12.216 5.926 1.00 92.75 173 SER A C 1
ATOM 1263 O O . SER A 1 173 ? -11.384 -12.749 5.112 1.00 92.75 173 SER A O 1
ATOM 1265 N N . GLY A 1 174 ? -12.012 -12.370 7.239 1.00 93.19 174 GLY A N 1
ATOM 1266 C CA . GLY A 1 174 ? -10.793 -12.917 7.800 1.00 93.19 174 GLY A CA 1
ATOM 1267 C C . GLY A 1 174 ? -10.710 -12.827 9.305 1.00 93.19 174 GLY A C 1
ATOM 1268 O O . GLY A 1 174 ? -11.615 -12.306 9.968 1.00 93.19 174 GLY A O 1
ATOM 1269 N N . GLN A 1 175 ? -9.623 -13.352 9.860 1.00 95.31 175 GLN A N 1
ATOM 1270 C CA . GLN A 1 175 ? -9.155 -13.022 11.204 1.00 95.31 175 GLN A CA 1
ATOM 1271 C C . GLN A 1 175 ? -7.891 -12.166 11.132 1.00 95.31 175 GLN A C 1
ATOM 1273 O O . GLN A 1 175 ? -6.840 -12.542 11.657 1.00 95.31 175 GLN A O 1
ATOM 1278 N N . ASP A 1 176 ? -8.009 -11.007 10.496 1.00 96.38 176 ASP A N 1
ATOM 1279 C CA . ASP A 1 176 ? -6.850 -10.162 10.230 1.00 96.38 176 ASP A CA 1
ATOM 1280 C C . ASP A 1 176 ? -6.300 -9.571 11.521 1.00 96.38 176 ASP A C 1
ATOM 1282 O O . ASP A 1 176 ? -7.025 -9.261 12.473 1.00 96.38 176 ASP A O 1
ATOM 1286 N N . THR A 1 177 ? -4.992 -9.372 11.555 1.00 96.38 177 THR A N 1
ATOM 1287 C CA . THR A 1 177 ? -4.326 -8.611 12.605 1.00 96.38 177 THR A CA 1
ATOM 1288 C C . THR A 1 177 ? -3.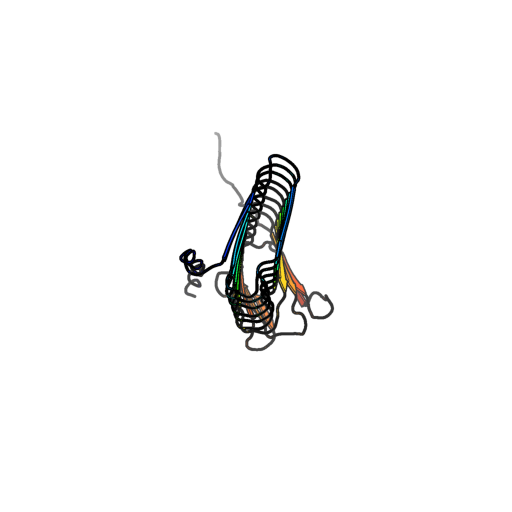735 -7.361 11.989 1.00 96.38 177 THR A C 1
ATOM 1290 O O . THR A 1 177 ? -2.923 -7.440 11.076 1.00 96.38 177 THR A O 1
ATOM 1293 N N . VAL A 1 178 ? -4.117 -6.196 12.503 1.00 97.38 178 VAL A N 1
ATOM 1294 C CA . VAL A 1 178 ? -3.738 -4.929 11.877 1.00 97.38 178 VAL A CA 1
ATOM 1295 C C . VAL A 1 178 ? -3.159 -3.978 12.902 1.00 97.38 178 VAL A C 1
ATOM 1297 O O . VAL A 1 178 ? -3.731 -3.753 13.971 1.00 97.38 178 VAL A O 1
ATOM 1300 N N . TYR A 1 179 ? -2.024 -3.394 12.553 1.00 97.25 179 TYR A N 1
ATOM 1301 C CA . TYR A 1 179 ? -1.305 -2.422 13.355 1.00 97.25 179 TYR A CA 1
ATOM 1302 C C . TYR A 1 179 ? -1.332 -1.082 12.641 1.00 97.25 179 TYR A C 1
ATOM 1304 O O . TYR A 1 179 ? -0.873 -0.986 11.510 1.00 97.25 179 TYR A O 1
ATOM 1312 N N . ILE A 1 180 ? -1.871 -0.056 13.299 1.00 98.12 180 ILE A N 1
ATOM 1313 C CA . ILE A 1 180 ? -1.952 1.290 12.723 1.00 98.12 180 ILE A CA 1
ATOM 1314 C C . ILE A 1 180 ? -1.311 2.290 13.673 1.00 98.12 180 ILE A C 1
ATOM 1316 O O . ILE A 1 180 ? -1.707 2.416 14.840 1.00 98.12 180 ILE A O 1
ATOM 1320 N N . ILE A 1 181 ? -0.321 3.007 13.160 1.00 97.88 181 ILE A N 1
ATOM 1321 C CA . ILE A 1 181 ? 0.450 4.008 13.882 1.00 97.88 181 ILE A CA 1
ATOM 1322 C C . ILE A 1 181 ? 0.286 5.328 13.134 1.00 97.88 181 ILE A C 1
ATOM 1324 O O . ILE A 1 181 ? 0.593 5.403 11.953 1.00 97.88 181 ILE A O 1
ATOM 1328 N N . GLY A 1 182 ? -0.242 6.347 13.817 1.00 97.75 182 GLY A N 1
ATOM 1329 C CA . GLY A 1 182 ? -0.347 7.696 13.247 1.00 97.75 182 GLY A CA 1
ATOM 1330 C C . GLY A 1 182 ? 1.018 8.356 13.068 1.00 97.75 182 GLY A C 1
ATOM 1331 O O . GLY A 1 182 ? 1.298 8.882 12.010 1.00 97.75 182 GLY A O 1
ATOM 1332 N N . GLY A 1 183 ? 1.885 8.242 14.077 1.00 96.69 183 GLY A N 1
ATOM 1333 C CA . GLY A 1 183 ? 3.198 8.880 14.072 1.00 96.69 183 GLY A CA 1
ATOM 1334 C C . GLY A 1 183 ? 3.168 10.315 14.622 1.00 96.69 183 GLY A C 1
ATOM 1335 O O . GLY A 1 183 ? 2.296 10.677 15.425 1.00 96.69 183 GLY A O 1
ATOM 1336 N N . PRO A 1 184 ? 4.212 11.122 14.367 1.00 96.06 184 PRO A N 1
ATOM 1337 C CA . PRO A 1 184 ? 4.245 12.512 14.800 1.00 96.06 184 PRO A CA 1
ATOM 1338 C C . PRO A 1 184 ? 3.333 13.454 13.992 1.00 96.06 184 PRO A C 1
ATOM 1340 O O . PRO A 1 184 ? 3.797 14.134 13.087 1.00 96.06 184 PRO A O 1
ATOM 1343 N N . GLY A 1 185 ? 2.123 13.715 14.487 1.00 96.50 185 GLY A N 1
ATOM 1344 C CA . GLY A 1 185 ? 1.418 14.964 14.177 1.00 96.50 185 GLY A CA 1
ATOM 1345 C C . GLY A 1 185 ? -0.040 14.981 14.605 1.00 96.50 185 GLY A C 1
ATOM 1346 O O . GLY A 1 185 ? -0.284 15.037 15.818 1.00 96.50 185 GLY A O 1
ATOM 1347 N N . ILE A 1 186 ? -0.984 15.121 13.670 1.00 97.69 186 ILE A N 1
ATOM 1348 C CA . ILE A 1 186 ? -2.432 15.091 13.949 1.00 97.69 186 ILE A CA 1
ATOM 1349 C C . ILE A 1 186 ? -3.109 14.128 12.985 1.00 97.69 186 ILE A C 1
ATOM 1351 O O . ILE A 1 186 ? -3.638 14.524 11.941 1.00 97.69 186 ILE A O 1
ATOM 1355 N N . ASP A 1 187 ? -3.226 12.892 13.443 1.00 98.38 187 ASP A N 1
ATOM 1356 C CA . ASP A 1 187 ? -3.511 11.777 12.554 1.00 98.38 187 ASP A CA 1
ATOM 1357 C C . ASP A 1 187 ? -4.948 11.298 12.731 1.00 98.38 187 ASP A C 1
ATOM 1359 O O . ASP A 1 187 ? -5.558 11.366 13.816 1.00 98.38 187 ASP A O 1
ATOM 1363 N N . GLY A 1 188 ? -5.546 10.883 11.620 1.00 98.31 188 GLY A N 1
ATOM 1364 C CA . GLY A 1 188 ? -6.925 10.432 11.560 1.00 98.31 188 GLY A CA 1
ATOM 1365 C C . GLY A 1 188 ? -7.034 9.042 10.965 1.00 98.31 188 GLY A C 1
ATOM 1366 O O . GLY A 1 188 ? -6.628 8.838 9.834 1.00 98.31 188 GLY A O 1
ATOM 1367 N N . LEU A 1 189 ? -7.671 8.123 11.689 1.00 98.75 189 LEU A N 1
ATOM 1368 C CA . LEU A 1 189 ? -8.030 6.803 11.179 1.00 98.75 189 LEU A CA 1
ATOM 1369 C C . LEU A 1 189 ? -9.524 6.723 10.858 1.00 98.75 189 LEU A C 1
ATOM 1371 O O . LEU A 1 189 ? -10.365 7.053 11.702 1.00 98.75 189 LEU A O 1
ATOM 1375 N N . THR A 1 190 ? -9.847 6.198 9.680 1.00 98.62 190 THR A N 1
ATOM 1376 C CA . THR A 1 190 ? -11.188 5.723 9.325 1.00 98.62 190 THR A CA 1
ATOM 1377 C C . THR A 1 190 ? -11.181 4.211 9.128 1.00 98.62 190 THR A C 1
ATOM 1379 O O . THR A 1 190 ? -10.461 3.700 8.285 1.00 98.62 190 THR A O 1
ATOM 1382 N N . VAL A 1 191 ? -12.005 3.488 9.883 1.00 97.75 191 VAL A N 1
ATOM 1383 C CA . VAL A 1 191 ? -12.211 2.046 9.694 1.00 97.75 191 VAL A CA 1
ATOM 1384 C C . VAL A 1 191 ? -13.567 1.823 9.039 1.00 97.75 191 VAL A C 1
ATOM 1386 O O . VAL A 1 191 ? -14.585 2.246 9.595 1.00 97.75 191 VAL A O 1
ATOM 1389 N N . ASN A 1 192 ? -13.602 1.149 7.894 1.00 96.31 192 ASN A N 1
ATOM 1390 C CA . ASN A 1 192 ? -14.839 0.837 7.182 1.00 96.31 192 ASN A CA 1
ATOM 1391 C C . ASN A 1 192 ? -15.219 -0.623 7.427 1.00 96.31 192 ASN A C 1
ATOM 1393 O O . ASN A 1 192 ? -14.489 -1.531 7.058 1.00 96.31 192 ASN A O 1
ATOM 1397 N N . LEU A 1 193 ? -16.376 -0.875 8.040 1.00 91.62 193 LEU A N 1
ATOM 1398 C CA . LEU A 1 193 ? -16.771 -2.237 8.427 1.00 91.62 193 LEU A CA 1
ATOM 1399 C C . LEU A 1 193 ? -17.368 -3.086 7.294 1.00 91.62 193 LEU A C 1
ATOM 1401 O O . LEU A 1 193 ? -17.691 -4.254 7.522 1.00 91.62 193 LEU A O 1
ATOM 1405 N N . GLY A 1 194 ? -17.621 -2.494 6.122 1.00 81.56 194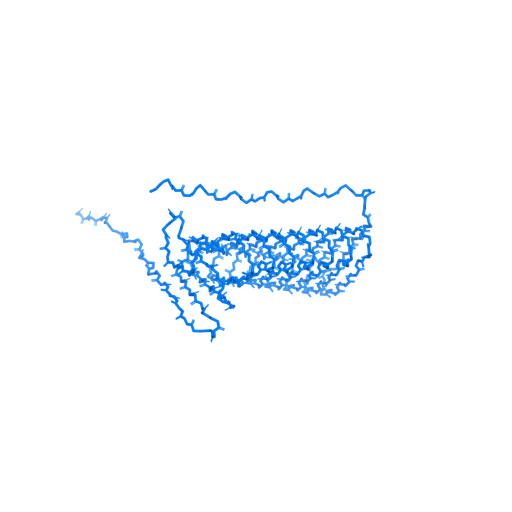 GLY A N 1
ATOM 1406 C CA . GLY A 1 194 ? -18.241 -3.190 4.993 1.00 81.56 194 GLY A CA 1
ATOM 1407 C C . GLY A 1 194 ? -19.494 -3.986 5.391 1.00 81.56 194 GLY A C 1
ATOM 1408 O O . GLY A 1 194 ? -20.379 -3.482 6.089 1.00 81.56 194 GLY A O 1
ATOM 1409 N N . ASN A 1 195 ? -19.562 -5.257 4.982 1.00 75.94 195 ASN A N 1
ATOM 1410 C CA . ASN A 1 195 ? -20.669 -6.182 5.263 1.00 75.94 195 ASN A CA 1
ATOM 1411 C C . ASN A 1 195 ? -20.666 -6.753 6.703 1.00 75.94 195 ASN A C 1
ATOM 1413 O O . ASN A 1 195 ? -20.923 -7.940 6.892 1.00 75.94 195 ASN A O 1
ATOM 1417 N N . LEU A 1 196 ? -20.453 -5.907 7.719 1.00 67.38 196 LEU A N 1
ATOM 1418 C CA . LEU A 1 196 ? -20.530 -6.238 9.154 1.00 67.38 196 LEU A CA 1
ATOM 1419 C C . LEU A 1 196 ? -19.754 -7.512 9.538 1.00 67.38 196 LEU A C 1
ATOM 1421 O O . LEU A 1 196 ? -20.327 -8.454 10.093 1.00 67.38 196 LEU A O 1
ATOM 1425 N N . HIS A 1 197 ? -18.452 -7.521 9.262 1.00 80.62 197 HIS A N 1
ATOM 1426 C CA . HIS A 1 197 ? -17.537 -8.533 9.786 1.00 80.62 197 HIS A CA 1
ATOM 1427 C C . HIS A 1 197 ? -17.325 -8.349 11.299 1.00 80.62 197 HIS A C 1
ATOM 1429 O O . HIS A 1 197 ? -17.468 -7.241 11.833 1.00 80.62 197 HIS A O 1
ATOM 1435 N N . ASP A 1 198 ? -17.038 -9.446 12.008 1.00 90.50 198 ASP A N 1
ATOM 1436 C CA . ASP A 1 198 ? -16.655 -9.355 13.416 1.00 90.50 198 ASP A CA 1
ATOM 1437 C C . ASP A 1 198 ? -15.338 -8.560 13.507 1.00 90.50 198 ASP A C 1
ATOM 1439 O O . ASP A 1 198 ? -14.443 -8.717 12.679 1.00 90.50 198 ASP A O 1
ATOM 1443 N N . PHE A 1 199 ? -15.250 -7.660 14.481 1.00 92.56 199 PHE A N 1
ATOM 1444 C CA . PHE A 1 199 ? -14.207 -6.642 14.529 1.00 92.56 199 PHE A CA 1
ATOM 1445 C C . PHE A 1 199 ? -13.922 -6.234 15.969 1.00 92.56 199 PHE A C 1
ATOM 1447 O O . PHE A 1 199 ? -14.845 -6.005 16.758 1.00 92.56 199 PHE A O 1
ATOM 1454 N N . THR A 1 200 ? -12.649 -6.067 16.314 1.00 95.81 200 THR A N 1
ATOM 1455 C CA . THR A 1 200 ? -12.221 -5.497 17.592 1.00 95.81 200 THR A CA 1
ATOM 1456 C C . THR A 1 200 ? -11.140 -4.447 17.375 1.00 95.81 200 THR A C 1
ATOM 1458 O O . THR A 1 200 ? -10.083 -4.736 16.834 1.00 95.81 200 THR A O 1
ATOM 1461 N N . LEU A 1 201 ? -11.388 -3.240 17.877 1.00 96.00 201 LEU A N 1
ATOM 1462 C CA . LEU A 1 201 ? -10.438 -2.136 17.933 1.00 96.00 201 LEU A CA 1
ATOM 1463 C C . LEU A 1 201 ? -9.913 -1.979 19.358 1.00 96.00 201 LEU A C 1
ATOM 1465 O O . LEU A 1 201 ? -10.698 -1.763 20.291 1.00 96.00 201 LEU A O 1
ATOM 1469 N N . VAL A 1 202 ? -8.595 -2.006 19.523 1.00 95.94 202 VAL A N 1
ATOM 1470 C CA . VAL A 1 202 ? -7.926 -1.784 20.807 1.00 95.94 202 VAL A CA 1
ATOM 1471 C C . VAL A 1 202 ? -6.865 -0.695 20.717 1.00 95.94 202 VAL A C 1
ATOM 1473 O O . VAL A 1 202 ? -6.278 -0.463 19.664 1.00 95.94 202 VAL A O 1
ATOM 1476 N N . ASP A 1 203 ? -6.592 -0.038 21.840 1.00 94.06 203 ASP A N 1
ATOM 1477 C CA . ASP A 1 203 ? -5.409 0.814 21.968 1.00 94.06 203 ASP A CA 1
ATOM 1478 C C . ASP A 1 203 ? -4.124 0.001 22.228 1.00 94.06 203 ASP A C 1
ATOM 1480 O O . ASP A 1 203 ? -4.159 -1.206 22.480 1.00 94.06 203 ASP A O 1
ATOM 1484 N N . GLU A 1 204 ? -2.973 0.680 22.230 1.00 88.06 204 GLU A N 1
ATOM 1485 C CA . GLU A 1 204 ? -1.648 0.091 22.493 1.00 88.06 204 GLU A CA 1
ATOM 1486 C C . GLU A 1 204 ? -1.525 -0.661 23.839 1.00 88.06 204 GLU A C 1
ATOM 1488 O O . GLU A 1 204 ? -0.647 -1.508 24.018 1.00 88.06 204 GLU A O 1
ATOM 1493 N N . SER A 1 205 ? -2.400 -0.375 24.809 1.00 90.31 205 SER A N 1
ATOM 1494 C CA . SER A 1 205 ? -2.420 -1.049 26.112 1.00 90.31 205 SER A CA 1
ATOM 1495 C C . SER A 1 205 ? -3.263 -2.329 26.113 1.00 90.31 205 SER A C 1
ATOM 1497 O O . SER A 1 205 ? -3.250 -3.079 27.098 1.00 90.31 205 SER A O 1
ATOM 1499 N N . GLY A 1 206 ? -3.990 -2.578 25.020 1.00 90.94 206 GLY A N 1
ATOM 1500 C CA . GLY A 1 206 ? -4.975 -3.643 24.879 1.00 90.94 206 GLY A CA 1
ATOM 1501 C C . GLY A 1 206 ? -6.344 -3.304 25.454 1.00 90.94 206 GLY A C 1
ATOM 1502 O O . GLY A 1 206 ? -7.146 -4.211 25.686 1.00 90.94 206 GLY A O 1
ATOM 1503 N N . GLN A 1 207 ? -6.631 -2.030 25.731 1.00 93.81 207 GLN A N 1
ATOM 1504 C CA . GLN A 1 207 ? -7.980 -1.619 26.094 1.00 93.81 207 GLN A CA 1
ATOM 1505 C C . GLN A 1 207 ? -8.850 -1.598 24.839 1.00 93.81 207 GLN A C 1
ATOM 1507 O O . GLN A 1 207 ? -8.539 -0.920 23.864 1.00 93.81 207 GLN A O 1
ATOM 1512 N N . VAL A 1 208 ? -9.971 -2.317 24.894 1.00 95.56 208 VAL A N 1
ATOM 1513 C CA . VAL A 1 208 ? -10.975 -2.307 23.828 1.00 95.56 208 VAL A CA 1
ATOM 1514 C C . VAL A 1 208 ? -11.614 -0.924 23.741 1.00 95.56 208 VAL A C 1
ATOM 1516 O O . VAL A 1 208 ? -12.200 -0.442 24.713 1.00 95.56 208 VAL A O 1
ATOM 1519 N N . LEU A 1 209 ? -11.509 -0.311 22.565 1.00 95.12 209 LEU A N 1
ATOM 1520 C CA . LEU A 1 209 ? -12.136 0.961 22.220 1.00 95.12 209 LEU A CA 1
ATOM 1521 C C . LEU A 1 209 ? -13.524 0.737 21.611 1.00 95.12 209 LEU A C 1
ATOM 1523 O O . LEU A 1 209 ? -14.475 1.435 21.968 1.00 95.12 209 LEU A O 1
ATOM 1527 N N . TYR A 1 210 ? -13.637 -0.249 20.718 1.00 94.94 210 TYR A N 1
ATOM 1528 C CA . TYR A 1 210 ? -14.876 -0.627 20.044 1.00 94.94 210 TYR A CA 1
ATOM 1529 C C . TYR A 1 210 ? -14.818 -2.090 19.595 1.00 94.94 210 TYR A C 1
ATOM 1531 O O . TYR A 1 210 ? -13.746 -2.586 19.261 1.00 94.94 210 TYR A O 1
ATOM 1539 N N . SER A 1 211 ? -15.954 -2.783 19.573 1.00 94.56 211 SER A N 1
ATOM 1540 C CA . SER A 1 211 ? -16.036 -4.125 18.997 1.00 94.56 211 SER A CA 1
ATOM 1541 C C . SER A 1 211 ? -17.441 -4.462 18.504 1.00 94.56 211 SER A C 1
ATOM 1543 O O . SER A 1 211 ? -18.441 -3.954 19.022 1.00 94.56 211 SER A O 1
ATOM 1545 N N . ILE A 1 212 ? -17.507 -5.348 17.513 1.00 90.81 212 ILE A N 1
ATOM 1546 C CA . ILE A 1 212 ? -18.723 -5.972 16.991 1.00 90.81 212 ILE A CA 1
ATOM 1547 C C . ILE A 1 212 ? -18.460 -7.473 16.873 1.00 90.81 212 ILE A C 1
ATOM 1549 O O . ILE A 1 212 ? -17.398 -7.890 16.426 1.00 90.81 212 ILE A O 1
ATOM 1553 N N . GLY A 1 213 ? -19.436 -8.289 17.273 1.00 87.56 213 GLY A N 1
ATOM 1554 C CA . GLY A 1 213 ? -19.311 -9.741 17.184 1.00 87.56 213 GLY A CA 1
ATOM 1555 C C . GLY A 1 213 ? -18.410 -10.342 18.263 1.00 87.56 213 GLY A C 1
ATOM 1556 O O . GLY A 1 213 ? -18.318 -9.817 19.376 1.00 87.56 213 GLY A O 1
ATOM 1557 N N . SER A 1 214 ? -17.817 -11.499 17.970 1.00 79.31 214 SER A N 1
ATOM 1558 C CA . SER A 1 214 ? -17.027 -12.288 18.928 1.00 79.31 214 SER A CA 1
ATOM 1559 C C . SER A 1 214 ? -15.664 -12.763 18.405 1.00 79.31 214 SER A C 1
ATOM 1561 O O . SER A 1 214 ? -14.991 -13.512 19.113 1.00 79.31 214 SER A O 1
ATOM 1563 N N . GLY A 1 215 ? -15.257 -12.331 17.207 1.00 78.69 215 GLY A N 1
ATOM 1564 C CA . GLY A 1 215 ? -13.985 -12.687 16.570 1.00 78.69 215 GLY A CA 1
ATOM 1565 C C . GLY A 1 215 ? -13.599 -11.725 15.441 1.00 78.69 215 GLY A C 1
ATOM 1566 O O . GLY A 1 215 ? -13.803 -10.522 15.582 1.00 78.69 215 GLY A O 1
ATOM 1567 N N . GLY A 1 216 ? -13.057 -12.271 14.350 1.00 89.50 216 GLY A N 1
ATOM 1568 C CA . GLY A 1 216 ? -12.708 -11.535 13.131 1.00 89.50 216 GLY A CA 1
ATOM 1569 C C . GLY A 1 216 ? -11.481 -10.640 13.282 1.00 89.50 216 GLY A C 1
ATOM 1570 O O . GLY A 1 216 ? -10.565 -10.966 14.041 1.00 89.50 216 GLY A O 1
ATOM 1571 N N . THR A 1 217 ? -11.481 -9.525 12.563 1.00 94.81 217 THR A N 1
ATOM 1572 C CA . THR A 1 217 ? -10.356 -8.597 12.464 1.00 94.81 217 THR A CA 1
ATOM 1573 C C . THR A 1 217 ? -10.035 -7.925 13.802 1.00 94.81 217 THR A C 1
ATOM 1575 O O . THR A 1 217 ? -10.915 -7.424 14.515 1.00 94.81 217 THR A O 1
ATOM 1578 N N . TYR A 1 218 ? -8.750 -7.860 14.138 1.00 95.75 218 TYR A N 1
ATOM 1579 C CA . TYR A 1 218 ? -8.223 -7.275 15.364 1.00 95.75 218 TYR A CA 1
ATOM 1580 C C . TYR A 1 218 ? -7.274 -6.110 15.047 1.00 95.75 218 TYR A C 1
ATOM 1582 O O . TYR A 1 218 ? -6.113 -6.307 14.688 1.00 95.75 218 TYR A O 1
ATOM 1590 N N . LEU A 1 219 ? -7.770 -4.880 15.216 1.00 96.38 219 LEU A N 1
ATOM 1591 C CA . LEU A 1 219 ? -7.028 -3.639 14.987 1.00 96.38 219 LEU A CA 1
ATOM 1592 C C . LEU A 1 219 ? -6.403 -3.115 16.282 1.00 96.38 219 LEU A C 1
ATOM 1594 O O . LEU A 1 219 ? -7.090 -2.899 17.284 1.00 96.38 219 LEU A O 1
ATOM 1598 N N . ILE A 1 220 ? -5.107 -2.830 16.234 1.00 96.81 220 ILE A N 1
ATOM 1599 C CA . ILE A 1 220 ? -4.321 -2.274 17.333 1.00 96.81 220 ILE A CA 1
ATOM 1600 C C . ILE A 1 220 ? -3.798 -0.917 16.891 1.00 96.81 220 ILE A C 1
ATOM 1602 O O . ILE A 1 220 ? -3.049 -0.819 15.920 1.00 96.81 220 ILE A O 1
ATOM 1606 N N . VAL A 1 221 ? -4.184 0.130 17.618 1.00 96.81 221 VAL A N 1
ATOM 1607 C CA . VAL A 1 221 ? -3.900 1.504 17.201 1.00 96.81 221 VAL A CA 1
ATOM 1608 C C . VAL A 1 221 ? -3.060 2.286 18.200 1.00 96.81 221 VAL A C 1
ATOM 1610 O O . VAL A 1 221 ? -3.225 2.174 19.422 1.00 96.81 221 VAL A O 1
ATOM 1613 N N . LYS A 1 222 ? -2.194 3.146 17.667 1.00 95.25 222 LYS A N 1
ATOM 1614 C CA . LYS A 1 222 ? -1.294 4.014 18.428 1.00 95.25 222 LYS A CA 1
ATOM 1615 C C . LYS A 1 222 ? -1.167 5.379 17.754 1.00 95.25 222 LYS A C 1
ATOM 1617 O O . LYS A 1 222 ? -1.320 5.496 16.550 1.00 95.25 222 LYS A O 1
ATOM 1622 N N . GLU A 1 223 ? -0.916 6.414 18.559 1.00 95.81 223 GLU A N 1
ATOM 1623 C CA . GLU A 1 223 ? -0.579 7.764 18.060 1.00 95.81 223 GLU A CA 1
ATOM 1624 C C . GLU A 1 223 ? -1.625 8.403 17.129 1.00 95.81 223 GLU A C 1
ATOM 1626 O O . GLU A 1 223 ? -1.294 9.227 16.305 1.00 95.81 223 GLU A O 1
ATOM 1631 N N . LEU A 1 224 ? -2.911 8.083 17.312 1.00 96.31 224 LEU A N 1
ATOM 1632 C CA . LEU A 1 224 ? -4.009 8.731 16.581 1.00 96.31 224 LEU A CA 1
ATOM 1633 C C . LEU A 1 224 ? -4.744 9.761 17.442 1.00 96.31 224 LEU A C 1
ATOM 1635 O O . LEU A 1 224 ? -5.166 9.444 18.570 1.00 96.31 224 LEU A O 1
ATOM 1639 N N . GLU A 1 225 ? -4.989 10.949 16.888 1.00 96.81 225 GLU A N 1
ATOM 1640 C CA . GLU A 1 225 ? -5.842 11.991 17.469 1.00 96.81 225 GLU A CA 1
ATOM 1641 C C . GLU A 1 225 ? -7.323 11.768 17.161 1.00 96.81 225 GLU A C 1
ATOM 1643 O O . GLU A 1 225 ? -8.177 12.084 17.999 1.00 96.81 225 GLU A O 1
ATOM 1648 N N . ARG A 1 226 ? -7.644 11.226 15.983 1.00 97.31 226 ARG A N 1
ATOM 1649 C CA . ARG A 1 226 ? -9.023 10.999 15.536 1.00 97.31 226 ARG A CA 1
ATOM 1650 C C . ARG A 1 226 ? -9.203 9.564 15.068 1.00 97.31 226 ARG A C 1
ATOM 1652 O O . ARG A 1 226 ? -8.398 9.053 14.303 1.00 97.31 226 ARG A O 1
ATOM 1659 N N . ILE A 1 227 ? -10.283 8.926 15.505 1.00 98.19 227 ILE A N 1
ATOM 1660 C CA . ILE A 1 227 ? -10.697 7.615 15.000 1.00 98.19 227 ILE A CA 1
ATOM 1661 C C . ILE A 1 227 ? -12.179 7.677 14.674 1.00 98.19 227 ILE A C 1
ATOM 1663 O O . ILE A 1 227 ? -12.979 8.108 15.507 1.00 98.19 227 ILE A O 1
ATOM 1667 N N . THR A 1 228 ? -12.546 7.218 13.487 1.00 98.00 228 THR A N 1
ATOM 1668 C CA . THR A 1 228 ? -13.929 7.052 13.047 1.00 98.00 228 THR A CA 1
ATOM 1669 C C . THR A 1 228 ? -14.117 5.616 12.584 1.00 98.00 228 THR A C 1
ATOM 1671 O O . THR A 1 228 ? -13.302 5.107 11.829 1.00 98.00 228 THR A O 1
ATOM 1674 N N . VAL A 1 229 ? -15.189 4.961 13.026 1.00 97.00 229 VAL A N 1
ATOM 1675 C CA . VAL A 1 229 ? -15.610 3.668 12.472 1.00 97.00 229 VAL A CA 1
ATOM 1676 C C . VAL A 1 229 ? -16.924 3.887 11.742 1.00 97.00 229 VAL A C 1
ATOM 1678 O O . VAL A 1 229 ? -17.880 4.419 12.325 1.00 97.00 229 VAL A O 1
ATOM 1681 N N . LEU A 1 230 ? -16.958 3.487 10.476 1.00 95.50 230 LEU A N 1
ATOM 1682 C CA . LEU A 1 230 ? -18.118 3.569 9.604 1.00 95.50 230 LEU A CA 1
ATOM 1683 C C . LEU A 1 230 ? -18.773 2.193 9.471 1.00 95.50 230 LEU A C 1
ATOM 1685 O O . LEU A 1 230 ? -18.105 1.183 9.260 1.00 95.50 230 LEU A O 1
ATOM 1689 N N . GLY A 1 231 ? -20.096 2.158 9.614 1.00 92.25 231 GLY A N 1
ATOM 1690 C CA . GLY A 1 231 ? -20.908 0.980 9.329 1.00 92.25 231 GLY A CA 1
ATOM 1691 C C . GLY A 1 231 ? -21.140 0.783 7.829 1.00 92.25 231 GLY A C 1
ATOM 1692 O O . GLY A 1 231 ? -20.701 1.578 6.998 1.00 92.25 231 GLY A O 1
ATOM 1693 N N . ALA A 1 232 ? -21.887 -0.266 7.485 1.00 87.31 232 ALA A N 1
ATOM 1694 C CA . ALA A 1 232 ? -22.100 -0.721 6.108 1.00 87.31 232 ALA A CA 1
ATOM 1695 C C . ALA A 1 232 ? -22.699 0.332 5.154 1.00 87.31 232 ALA A C 1
ATOM 1697 O O . ALA A 1 232 ? -22.542 0.220 3.941 1.00 87.31 232 ALA A O 1
ATOM 1698 N N . ASN A 1 233 ? -23.411 1.343 5.671 1.00 88.88 233 ASN A N 1
ATOM 1699 C CA . ASN A 1 233 ? -24.030 2.396 4.857 1.00 88.88 233 ASN A CA 1
ATOM 1700 C C . ASN A 1 233 ? -23.311 3.748 5.003 1.00 88.88 233 ASN A C 1
ATOM 1702 O O . ASN A 1 233 ? -23.880 4.786 4.654 1.00 88.88 233 ASN A O 1
ATOM 1706 N N . GLY A 1 234 ? -22.084 3.750 5.534 1.00 90.19 234 GLY A N 1
ATOM 1707 C CA . GLY A 1 234 ? -21.290 4.956 5.776 1.00 90.19 234 GLY A CA 1
ATOM 1708 C C . GLY A 1 234 ? -21.726 5.757 7.006 1.00 90.19 234 GLY A C 1
ATOM 1709 O O . GLY A 1 234 ? -21.276 6.886 7.203 1.00 90.19 234 GLY A O 1
ATOM 1710 N N . GLU A 1 235 ? -22.617 5.222 7.843 1.00 94.19 235 GLU A N 1
ATOM 1711 C CA . GLU A 1 235 ? -22.970 5.846 9.112 1.00 94.19 235 GLU A CA 1
ATOM 1712 C C . GLU A 1 235 ? -21.838 5.715 10.135 1.00 94.19 235 GLU A C 1
ATOM 1714 O O . GLU A 1 235 ? -21.211 4.668 10.261 1.00 94.19 235 GLU A O 1
ATOM 1719 N N . VAL A 1 236 ? -21.603 6.761 10.926 1.00 95.62 236 VAL A N 1
ATOM 1720 C CA . VAL A 1 236 ? -20.626 6.705 12.020 1.00 95.62 236 VAL A CA 1
ATOM 1721 C C . VAL A 1 236 ? -21.186 5.844 13.153 1.00 95.62 236 VAL A C 1
ATOM 1723 O O . VAL A 1 236 ? -22.144 6.243 13.820 1.00 95.62 236 VAL A O 1
ATOM 1726 N N . VAL A 1 237 ? -20.573 4.684 13.397 1.00 94.38 237 VAL A N 1
ATOM 1727 C CA . VAL A 1 237 ? -20.948 3.763 14.488 1.00 94.38 237 VAL A CA 1
ATOM 1728 C C . VAL A 1 237 ? -20.072 3.930 15.729 1.00 94.38 237 VAL A C 1
ATOM 1730 O O . VAL A 1 237 ? -20.490 3.592 16.837 1.00 94.38 237 VAL A O 1
ATOM 1733 N N . TYR A 1 238 ? -18.885 4.515 15.560 1.00 95.62 238 TYR A N 1
ATOM 1734 C CA . TYR A 1 238 ? -17.994 4.911 16.644 1.00 95.62 238 TYR A CA 1
ATOM 1735 C C . TYR A 1 238 ? -17.164 6.126 16.230 1.00 95.62 238 TYR A C 1
ATOM 1737 O O . TYR A 1 238 ? -16.764 6.255 15.074 1.00 95.62 238 TYR A O 1
ATOM 1745 N N . SER A 1 239 ? -16.883 7.015 17.182 1.00 96.38 239 SER A N 1
ATOM 1746 C CA . SER A 1 239 ? -15.873 8.055 16.994 1.00 96.38 239 SER A CA 1
ATOM 1747 C C . SER A 1 239 ? -15.121 8.347 18.287 1.00 96.38 239 SER A C 1
ATOM 1749 O O . SER A 1 239 ? -15.688 8.333 19.383 1.00 96.38 239 SER A O 1
ATOM 1751 N N . LEU A 1 240 ? -13.837 8.650 18.136 1.00 94.69 240 LEU A N 1
ATOM 1752 C CA . LEU A 1 240 ? -12.943 9.111 19.183 1.00 94.69 240 LEU A CA 1
ATOM 1753 C C . LEU A 1 240 ? -12.232 10.368 18.689 1.00 94.69 240 LEU A C 1
ATOM 1755 O O . LEU A 1 240 ? -11.661 10.378 17.605 1.00 94.69 240 LEU A O 1
ATOM 1759 N N . ASN A 1 241 ? -12.236 11.414 19.510 1.00 93.44 241 ASN A N 1
ATOM 1760 C CA . ASN A 1 241 ? -11.440 12.615 19.286 1.00 93.44 241 ASN A CA 1
ATOM 1761 C C . ASN A 1 241 ? -10.631 12.884 20.552 1.00 93.44 241 ASN A C 1
ATOM 1763 O O . ASN A 1 241 ? -11.195 13.255 21.586 1.00 93.44 241 ASN A O 1
ATOM 1767 N N . LYS A 1 242 ? -9.316 12.683 20.488 1.00 86.06 242 LYS A N 1
ATOM 1768 C CA . LYS A 1 242 ? -8.403 13.038 21.570 1.00 86.06 242 LYS A CA 1
ATOM 1769 C C . LYS A 1 242 ? -8.041 14.510 21.413 1.00 86.06 242 LYS A C 1
ATOM 1771 O O . LYS A 1 242 ? -7.444 14.923 20.426 1.00 86.06 242 LYS A O 1
ATOM 1776 N N . THR A 1 243 ? -8.375 15.330 22.400 1.00 67.12 243 THR A N 1
ATOM 1777 C CA . THR A 1 243 ? -7.762 16.653 22.517 1.00 67.12 243 THR A CA 1
ATOM 1778 C C . THR A 1 243 ? -6.325 16.458 22.982 1.00 67.12 243 THR A C 1
ATOM 1780 O O . THR A 1 243 ? -6.099 16.038 24.117 1.00 67.12 243 THR A O 1
ATOM 1783 N N . LYS A 1 244 ? -5.341 16.768 22.130 1.00 55.47 244 LYS A N 1
ATOM 1784 C CA . LYS A 1 244 ? -3.936 16.862 22.545 1.00 55.47 244 LYS A CA 1
ATOM 1785 C C . LYS A 1 244 ? -3.864 17.932 23.642 1.00 55.47 244 LYS A C 1
ATOM 1787 O O . LYS A 1 244 ? -3.983 19.127 23.372 1.00 55.47 244 LYS A O 1
ATOM 1792 N N . VAL A 1 245 ? -3.771 17.523 24.908 1.00 43.06 245 VAL A N 1
ATOM 1793 C CA . VAL A 1 245 ? -3.496 18.465 25.997 1.00 43.06 245 VAL A CA 1
ATOM 1794 C C . VAL A 1 245 ? -2.040 18.862 25.810 1.00 43.06 245 VAL A C 1
ATOM 1796 O O . VAL A 1 245 ? -1.147 18.059 26.071 1.00 43.06 245 VAL A O 1
ATOM 1799 N N . ALA A 1 246 ? -1.798 20.070 25.298 1.00 40.16 246 ALA A N 1
ATOM 1800 C CA . ALA A 1 246 ? -0.450 20.619 25.224 1.00 40.16 246 ALA A CA 1
ATOM 1801 C C . ALA A 1 246 ? 0.224 20.470 26.601 1.00 40.16 246 ALA A C 1
ATOM 1803 O O . ALA A 1 246 ? -0.433 20.732 27.618 1.00 40.16 246 ALA A O 1
ATOM 1804 N N . PRO A 1 247 ? 1.501 20.055 26.679 1.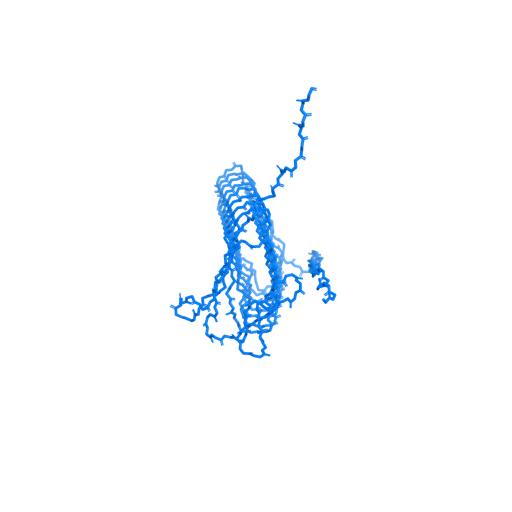00 38.41 247 PRO A N 1
ATOM 1805 C CA . PRO A 1 247 ? 2.187 20.002 27.956 1.00 38.41 247 PRO A CA 1
ATOM 1806 C C . PRO A 1 247 ? 2.161 21.408 28.560 1.00 38.41 247 PRO A C 1
ATOM 1808 O O . PRO A 1 247 ? 2.676 22.363 27.977 1.00 38.41 247 PRO A O 1
ATOM 1811 N N . ILE A 1 248 ? 1.528 21.550 29.726 1.00 39.19 248 ILE A N 1
ATOM 1812 C CA . ILE A 1 248 ? 1.621 22.772 30.521 1.00 39.19 248 ILE A CA 1
ATOM 1813 C C . ILE A 1 248 ? 3.075 22.864 30.987 1.00 39.19 248 ILE A C 1
ATOM 1815 O O . ILE A 1 248 ? 3.462 22.273 31.992 1.00 39.19 248 ILE A O 1
ATOM 1819 N N . LEU A 1 249 ? 3.894 23.599 30.242 1.00 46.25 249 LEU A N 1
ATOM 1820 C CA . LEU A 1 249 ? 5.199 24.053 30.698 1.00 46.25 249 LEU A CA 1
ATOM 1821 C C . LEU A 1 249 ? 4.993 25.283 31.589 1.00 46.25 249 LEU A C 1
ATOM 1823 O O . LEU A 1 249 ? 4.924 26.412 31.115 1.00 46.25 249 LEU A O 1
ATOM 1827 N N . ALA A 1 250 ? 4.880 25.054 32.896 1.00 39.38 250 ALA A N 1
ATOM 1828 C CA . ALA A 1 250 ? 5.224 26.015 33.948 1.00 39.38 250 ALA A CA 1
ATOM 1829 C C . ALA A 1 250 ? 5.384 25.254 35.279 1.00 39.38 250 ALA A C 1
ATOM 1831 O O . ALA A 1 250 ? 4.672 24.265 35.464 1.00 39.38 250 ALA A O 1
ATOM 1832 N N . PRO A 1 251 ? 6.238 25.683 36.236 1.00 48.75 251 PRO A N 1
ATOM 1833 C CA . PRO A 1 251 ? 6.827 27.020 36.438 1.00 48.75 251 PRO A CA 1
ATOM 1834 C C . PRO A 1 251 ? 8.384 26.959 36.472 1.00 48.75 251 PRO A C 1
ATOM 1836 O O . PRO A 1 251 ? 8.953 25.884 36.367 1.00 48.75 251 PRO A O 1
ATOM 1839 N N . LEU A 1 252 ? 9.204 28.011 36.566 1.00 39.50 252 LEU A N 1
ATOM 1840 C CA . LEU A 1 252 ? 9.257 29.083 37.558 1.00 39.50 252 LEU A CA 1
ATOM 1841 C C . LEU A 1 252 ? 10.437 30.008 37.176 1.00 39.50 252 LEU A C 1
ATOM 1843 O O . LEU A 1 252 ? 11.548 29.526 36.972 1.00 39.50 252 LEU A O 1
ATOM 1847 N N . LEU A 1 253 ? 10.236 31.322 37.156 1.00 39.47 253 LEU A N 1
ATOM 1848 C CA . LEU A 1 253 ? 11.316 32.289 37.376 1.00 39.47 253 LEU A CA 1
ATOM 1849 C C . LEU A 1 253 ? 10.727 33.413 38.229 1.00 39.47 253 LEU A C 1
ATOM 1851 O O . LEU A 1 253 ? 10.127 34.356 37.718 1.00 39.47 253 LEU A O 1
ATOM 1855 N N . LEU A 1 254 ? 10.841 33.257 39.552 1.00 46.06 254 LEU A N 1
ATOM 1856 C CA . LEU A 1 254 ? 10.882 34.414 40.439 1.00 46.06 254 LEU A CA 1
ATOM 1857 C C . LEU A 1 254 ? 12.232 35.091 40.199 1.00 46.06 254 LEU A C 1
ATOM 1859 O O . LEU A 1 254 ? 13.277 34.498 40.462 1.00 46.06 254 LEU A O 1
ATOM 1863 N N . LEU A 1 255 ? 12.186 36.311 39.680 1.00 45.06 255 LEU A N 1
ATOM 1864 C CA . LEU A 1 255 ? 13.259 37.283 39.823 1.00 45.06 255 LEU A CA 1
ATOM 1865 C C . LEU A 1 255 ? 12.848 38.202 40.975 1.00 45.06 255 LEU A C 1
ATOM 1867 O O . LEU A 1 255 ? 11.922 38.996 40.809 1.00 45.06 255 LEU A O 1
ATOM 1871 N N . ASP A 1 256 ? 13.514 38.039 42.117 1.00 57.56 256 ASP A N 1
ATOM 1872 C CA . ASP A 1 256 ? 13.814 39.153 43.023 1.00 57.56 256 ASP A CA 1
ATOM 1873 C C . ASP A 1 256 ? 15.202 39.698 42.651 1.00 57.56 256 ASP A C 1
ATOM 1875 O O . ASP A 1 256 ? 16.102 38.866 42.371 1.00 57.56 256 ASP A O 1
#